Protein AF-A0A8D9DGV1-F1 (afdb_monomer_lite)

InterPro domains:
  IPR002083 MATH/TRAF domain [PF00917] (18-76)
  IPR002083 MATH/TRAF domain [cd00121] (6-71)
  IPR008974 TRAF-like [G3DSA:2.60.210.10] (1-104)
  IPR050804 MATH and coiled-coil domain-containing protein [PTHR46236] (86-193)

Foldseek 3Di:
DADPDDDDDDDDPPPPDDLADFDKGPWDDDLNFIWIWTDRPPDIDIDGPCPPVAPQPAAAWDWDKDFDADPVRHTDDIGPIDIDADDPVNVCVSVVQQCVLQDDPDPVVVVVLSVLVSVLNNLLNYRLVPDDPVNLVVSVVSVVVSVVNPGPCVVSVVSSVVSVVVVVVVPPVCVVVVVVVVVVVVVVVVVVVVVVVVVVVVVVVVVVVVVVVVVVVVVVVVVVVVVVVVVVVVVVVVVPD

Sequence (241 aa):
MWSQNPSFRFEEEFWKKKKADRIFSKIFVAGGCEWKLAHDHLSVYLHATKPKSLRIGWKRNVSFYFTVLNHRKIERCRSESMKFYPSMKKIFAEHPDIALGFKPKNQVVKRAYMNVLLGLINTLNKPSESHSEAELLISHGELSELEEVGFKIDWLKSKLENNFLERKKDDADGSRVQQLEERVKNLEDVSLEKKKADEAYGFRVQQFEESVKKLEMMVSVLKAKLDQEKAKSDSDDFLLL

Radius of gyration: 35.5 Å; chains: 1; bounding box: 77×31×122 Å

Organism: Brassica campestris (NCBI:txid3711)

Structure (mmCIF, N/CA/C/O backbone):
data_AF-A0A8D9DGV1-F1
#
_entry.id   AF-A0A8D9DGV1-F1
#
loop_
_atom_site.group_PDB
_atom_site.id
_atom_site.type_symbol
_atom_site.label_atom_id
_atom_site.label_alt_id
_atom_site.label_comp_id
_atom_site.label_asym_id
_atom_site.label_entity_id
_atom_site.label_seq_id
_atom_site.pdbx_PDB_ins_code
_atom_site.Cartn_x
_atom_site.Cartn_y
_atom_site.Cartn_z
_atom_site.occupancy
_atom_site.B_iso_or_equiv
_atom_site.auth_seq_id
_atom_site.auth_comp_id
_atom_site.auth_asym_id
_atom_site.auth_atom_id
_atom_site.pdbx_PDB_model_num
ATOM 1 N N . MET A 1 1 ? 26.836 -1.686 -1.555 1.00 28.39 1 MET A N 1
ATOM 2 C CA . MET A 1 1 ? 26.539 -0.236 -1.586 1.00 28.39 1 MET A CA 1
ATOM 3 C C . MET A 1 1 ? 25.590 0.037 -2.747 1.00 28.39 1 MET A C 1
ATOM 5 O O . MET A 1 1 ? 26.038 0.121 -3.884 1.00 28.39 1 MET A O 1
ATOM 9 N N . TRP A 1 2 ? 24.281 0.071 -2.497 1.00 35.69 2 TRP A N 1
ATOM 10 C CA . TRP A 1 2 ? 23.280 0.443 -3.503 1.00 35.69 2 TRP A CA 1
ATOM 11 C C . TRP A 1 2 ? 23.065 1.957 -3.439 1.00 35.69 2 TRP A C 1
ATOM 13 O O . TRP A 1 2 ? 22.905 2.512 -2.354 1.00 35.69 2 TRP A O 1
ATOM 23 N N . SER A 1 3 ? 23.151 2.652 -4.575 1.00 38.25 3 SER A N 1
ATOM 24 C CA . SER A 1 3 ? 22.918 4.097 -4.608 1.00 38.25 3 SER A CA 1
ATOM 25 C C . SER A 1 3 ? 21.421 4.382 -4.474 1.00 38.25 3 SER A C 1
ATOM 27 O O . SER A 1 3 ? 20.599 3.737 -5.121 1.00 38.25 3 SER A O 1
ATOM 29 N N . GLN A 1 4 ? 21.061 5.382 -3.664 1.00 44.94 4 GLN A N 1
ATOM 30 C CA . GLN A 1 4 ? 19.664 5.794 -3.454 1.00 44.94 4 GLN A CA 1
ATOM 31 C C . GLN A 1 4 ? 18.987 6.328 -4.734 1.00 44.94 4 GLN A C 1
ATOM 33 O O . GLN A 1 4 ? 17.767 6.417 -4.786 1.00 44.94 4 GLN A O 1
ATOM 38 N N . ASN A 1 5 ? 19.767 6.637 -5.779 1.00 53.81 5 ASN A N 1
ATOM 39 C CA . ASN A 1 5 ? 19.300 7.042 -7.106 1.00 53.81 5 ASN A CA 1
ATOM 40 C C . ASN A 1 5 ? 20.131 6.336 -8.194 1.00 53.81 5 ASN A C 1
ATOM 42 O O . ASN A 1 5 ? 21.125 6.895 -8.674 1.00 53.81 5 ASN A O 1
ATOM 46 N N . PRO A 1 6 ? 19.785 5.098 -8.580 1.00 60.62 6 PRO A N 1
ATOM 47 C CA . PRO A 1 6 ? 20.507 4.394 -9.630 1.00 60.62 6 PRO A CA 1
ATOM 48 C C . PRO A 1 6 ? 20.263 5.086 -10.978 1.00 60.62 6 PRO A C 1
ATOM 50 O O . PRO A 1 6 ? 19.132 5.154 -11.455 1.00 60.62 6 PRO A O 1
ATOM 53 N N . SER A 1 7 ? 21.324 5.604 -11.604 1.00 60.25 7 SER A N 1
ATOM 54 C CA . SER A 1 7 ? 21.272 6.085 -12.986 1.00 60.25 7 SER A CA 1
ATOM 55 C C . SER A 1 7 ? 21.799 4.998 -13.921 1.00 60.25 7 SER A C 1
ATOM 57 O O . SER A 1 7 ? 22.895 4.470 -13.735 1.00 60.25 7 SER A O 1
ATOM 59 N N . PHE A 1 8 ? 20.997 4.632 -14.920 1.00 67.12 8 PHE A N 1
ATOM 60 C CA . PHE A 1 8 ? 21.403 3.706 -15.972 1.00 67.12 8 PHE A CA 1
ATOM 61 C C . PHE A 1 8 ? 21.616 4.476 -17.268 1.00 67.12 8 PHE A C 1
ATOM 63 O O . PHE A 1 8 ? 20.779 5.282 -17.677 1.00 67.12 8 PHE A O 1
ATOM 70 N N . ARG A 1 9 ? 22.747 4.216 -17.918 1.00 65.38 9 ARG A N 1
ATOM 71 C CA . ARG A 1 9 ? 23.120 4.842 -19.180 1.00 65.38 9 ARG A CA 1
ATOM 72 C C . ARG A 1 9 ? 23.158 3.782 -20.266 1.00 65.38 9 ARG A C 1
ATOM 74 O O . ARG A 1 9 ? 23.852 2.777 -20.138 1.00 65.38 9 ARG A O 1
ATOM 81 N N . PHE A 1 10 ? 22.433 4.046 -21.343 1.00 65.38 10 PHE A N 1
ATOM 82 C CA . PHE A 1 10 ? 22.392 3.199 -22.523 1.00 65.38 10 PHE A CA 1
ATOM 83 C C . PHE A 1 10 ? 22.976 3.965 -23.711 1.00 65.38 10 PHE A C 1
ATOM 85 O O . PHE A 1 10 ? 22.413 4.969 -24.139 1.00 65.38 10 PHE A O 1
ATOM 92 N N . GLU A 1 11 ? 24.121 3.503 -24.209 1.00 62.06 11 GLU A N 1
ATOM 93 C CA . GLU A 1 11 ? 24.785 4.035 -25.400 1.00 62.06 11 GLU A CA 1
ATOM 94 C C . GLU A 1 11 ? 24.757 2.930 -26.473 1.00 62.06 11 GLU A C 1
ATOM 96 O O . GLU A 1 11 ? 25.550 1.993 -26.432 1.00 62.06 11 GLU A O 1
ATOM 101 N N . GLU A 1 12 ? 23.800 3.001 -27.404 1.00 64.50 12 GLU A N 1
ATOM 102 C CA . GLU A 1 12 ? 23.797 2.211 -28.644 1.00 64.50 12 GLU A CA 1
ATOM 103 C C . GLU A 1 12 ? 23.804 3.154 -29.852 1.00 64.50 12 GLU A C 1
ATOM 105 O O . GLU A 1 12 ? 23.313 4.282 -29.793 1.00 64.50 12 GLU A O 1
ATOM 110 N N . GLU A 1 13 ? 24.340 2.693 -30.980 1.00 56.97 13 GLU A N 1
ATOM 111 C CA . GLU A 1 13 ? 24.305 3.434 -32.240 1.00 56.97 13 GLU A CA 1
ATOM 112 C C . GLU A 1 13 ? 22.918 3.303 -32.890 1.00 56.97 13 GLU A C 1
ATOM 114 O O . GLU A 1 13 ? 22.716 2.557 -33.849 1.00 56.97 13 GLU A O 1
ATOM 119 N N . PHE A 1 14 ? 21.950 4.046 -32.340 1.00 53.91 14 PHE A N 1
ATOM 120 C CA . PHE A 1 14 ? 20.527 4.046 -32.714 1.00 53.91 14 PHE A CA 1
ATOM 121 C C . PHE A 1 14 ? 20.258 4.180 -34.224 1.00 53.91 14 PHE A C 1
ATOM 123 O O . PHE A 1 14 ? 19.218 3.744 -34.711 1.00 53.91 14 PHE A O 1
ATOM 130 N N . TRP A 1 15 ? 21.202 4.748 -34.974 1.00 54.62 15 TRP A N 1
ATOM 131 C CA . TRP A 1 15 ? 21.090 5.027 -36.405 1.00 54.62 15 TRP A CA 1
ATOM 132 C C . TRP A 1 15 ? 21.396 3.829 -37.316 1.00 54.62 15 TRP A C 1
ATOM 134 O O . TRP A 1 15 ? 21.145 3.911 -38.515 1.00 54.62 15 TRP A O 1
ATOM 144 N N . LYS A 1 16 ? 21.932 2.720 -36.786 1.00 56.25 16 LYS A N 1
ATOM 145 C CA . LYS A 1 16 ? 22.350 1.565 -37.605 1.00 56.25 16 LYS A CA 1
ATOM 146 C C . LYS A 1 16 ? 21.266 0.497 -37.828 1.00 56.25 16 LYS A C 1
ATOM 148 O O . LYS A 1 16 ? 21.497 -0.420 -38.612 1.00 56.25 16 LYS A O 1
ATOM 153 N N . LYS A 1 17 ? 20.100 0.572 -37.169 1.00 59.00 17 LYS A N 1
ATOM 154 C CA . LYS A 1 17 ? 19.044 -0.468 -37.227 1.00 59.00 17 LYS A CA 1
ATOM 155 C C . LYS A 1 17 ? 17.820 -0.025 -38.048 1.00 59.00 17 LYS A C 1
ATOM 157 O O . LYS A 1 17 ? 17.478 1.155 -38.087 1.00 59.00 17 LYS A O 1
ATOM 162 N N . LYS A 1 18 ? 17.183 -0.978 -38.747 1.00 57.22 18 LYS A N 1
ATOM 163 C CA . LYS A 1 18 ? 16.068 -0.736 -39.687 1.00 57.22 18 LYS A CA 1
ATOM 164 C C . LYS A 1 18 ? 14.801 -0.238 -38.978 1.00 57.22 18 LYS A C 1
ATOM 166 O O . LYS A 1 18 ? 14.534 -0.584 -37.836 1.00 57.22 18 LYS A O 1
ATOM 171 N N . LYS A 1 19 ? 13.985 0.511 -39.732 1.00 56.69 19 LYS A N 1
ATOM 172 C CA . LYS A 1 19 ? 12.799 1.277 -39.296 1.00 56.69 19 LYS A CA 1
ATOM 173 C C . LYS A 1 19 ? 11.642 0.484 -38.642 1.00 56.69 19 LYS A C 1
ATOM 175 O O . LYS A 1 19 ? 10.645 1.092 -38.269 1.00 56.69 19 LYS A O 1
ATOM 180 N N . ALA A 1 20 ? 11.725 -0.846 -38.580 1.00 56.69 20 ALA A N 1
ATOM 181 C CA . ALA A 1 20 ? 10.635 -1.729 -38.148 1.00 56.69 20 ALA A CA 1
ATOM 182 C C . ALA A 1 20 ? 10.949 -2.529 -36.870 1.00 56.69 20 ALA A C 1
ATOM 184 O O . ALA A 1 20 ? 10.056 -3.178 -36.328 1.00 56.69 20 ALA A O 1
ATOM 185 N N . ASP A 1 21 ? 12.184 -2.470 -36.363 1.00 66.19 21 ASP A N 1
ATOM 186 C CA . ASP A 1 21 ? 12.596 -3.283 -35.221 1.00 66.19 21 ASP A CA 1
ATOM 187 C C . ASP A 1 21 ? 12.453 -2.490 -33.921 1.00 66.19 21 ASP A C 1
ATOM 189 O O . ASP A 1 21 ? 13.096 -1.457 -33.724 1.00 66.19 21 ASP A O 1
ATOM 193 N N . ARG A 1 22 ? 11.634 -2.989 -32.988 1.00 67.88 22 ARG A N 1
ATOM 194 C CA . ARG A 1 22 ? 11.612 -2.466 -31.617 1.00 67.88 22 ARG A CA 1
ATOM 195 C C . ARG A 1 22 ? 12.946 -2.811 -30.954 1.00 67.88 22 ARG A C 1
ATOM 197 O O . ARG A 1 22 ? 13.249 -3.980 -30.717 1.00 67.88 22 ARG A O 1
ATOM 204 N N . ILE A 1 23 ? 13.750 -1.791 -30.666 1.00 76.62 23 ILE A N 1
ATOM 205 C CA . ILE A 1 23 ? 15.090 -1.963 -30.097 1.00 76.62 23 ILE A CA 1
ATOM 206 C C . ILE A 1 23 ? 14.963 -2.060 -28.582 1.00 76.62 23 ILE A C 1
ATOM 208 O O . ILE A 1 23 ? 14.280 -1.242 -27.965 1.00 76.62 23 ILE A O 1
ATOM 212 N N . PHE A 1 24 ? 15.643 -3.039 -27.988 1.00 80.88 24 PHE A N 1
ATOM 213 C CA . PHE A 1 24 ? 15.720 -3.209 -26.541 1.00 80.88 24 PHE A CA 1
ATOM 214 C C . PHE A 1 24 ? 17.152 -3.015 -26.047 1.00 80.88 24 PHE A C 1
ATOM 216 O O . PHE A 1 24 ? 18.094 -3.481 -26.687 1.00 80.88 24 PHE A O 1
ATOM 223 N N . SER A 1 25 ? 17.314 -2.379 -24.888 1.00 83.25 25 SER A N 1
ATOM 224 C CA . SER A 1 25 ? 18.599 -2.350 -24.190 1.00 83.25 25 SER A CA 1
ATOM 225 C C . SER A 1 25 ? 18.928 -3.698 -23.549 1.00 83.25 25 SER A C 1
ATOM 227 O O . SER A 1 25 ? 18.061 -4.561 -23.373 1.00 83.25 25 SER A O 1
ATOM 229 N N . LYS A 1 26 ? 20.174 -3.833 -23.078 1.00 82.69 26 LYS A N 1
ATOM 230 C CA . LYS A 1 26 ? 20.514 -4.836 -22.061 1.00 82.69 26 LYS A CA 1
ATOM 231 C C . LYS A 1 26 ? 19.626 -4.651 -20.825 1.00 82.69 26 LYS A C 1
ATOM 233 O O . LYS A 1 26 ? 19.220 -3.528 -20.510 1.00 82.69 26 LYS A O 1
ATOM 238 N N . ILE A 1 27 ? 19.339 -5.761 -20.150 1.00 84.50 27 ILE A N 1
ATOM 239 C CA . ILE A 1 27 ? 18.621 -5.763 -18.875 1.00 84.50 27 ILE A CA 1
ATOM 240 C C . ILE A 1 27 ? 19.537 -5.164 -17.806 1.00 84.50 27 ILE A C 1
ATOM 242 O O . ILE A 1 27 ? 20.724 -5.486 -17.762 1.00 84.50 27 ILE A O 1
ATOM 246 N N . PHE A 1 28 ? 18.990 -4.311 -16.949 1.00 80.94 28 PHE A N 1
ATOM 247 C CA . PHE A 1 28 ? 19.686 -3.756 -15.794 1.00 80.94 28 PHE A CA 1
ATOM 248 C C . PHE A 1 28 ? 18.829 -3.885 -14.538 1.00 80.94 28 PHE A C 1
ATOM 250 O O . PHE A 1 28 ? 17.602 -3.923 -14.615 1.00 80.94 28 PHE A O 1
ATOM 257 N N . VAL A 1 29 ? 19.476 -3.959 -13.376 1.00 76.19 29 VAL A N 1
ATOM 258 C CA . VAL A 1 29 ? 18.793 -4.076 -12.084 1.00 76.19 29 VAL A CA 1
ATOM 259 C C . VAL A 1 29 ? 18.804 -2.725 -11.383 1.00 76.19 29 VAL A C 1
ATOM 261 O O . VAL A 1 29 ? 19.860 -2.119 -11.217 1.00 76.19 29 VAL A O 1
ATOM 264 N N . ALA A 1 30 ? 17.632 -2.253 -10.970 1.00 74.06 30 ALA A N 1
ATOM 265 C CA . ALA A 1 30 ? 17.473 -1.036 -10.180 1.00 74.06 30 ALA A CA 1
ATOM 266 C C . ALA A 1 30 ? 16.284 -1.191 -9.223 1.00 74.06 30 ALA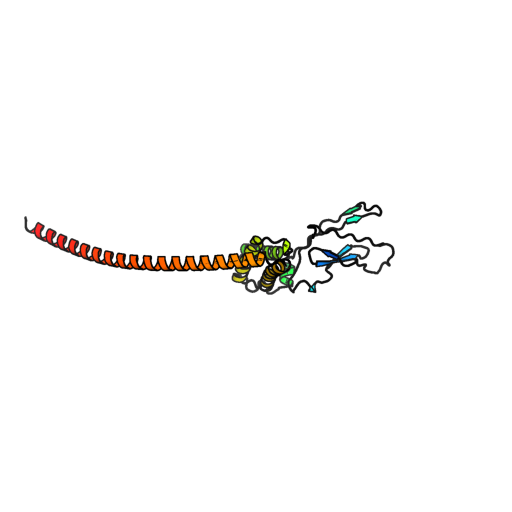 A C 1
ATOM 268 O O . ALA A 1 30 ? 15.225 -1.684 -9.621 1.00 74.06 30 ALA A O 1
ATOM 269 N N . GLY A 1 31 ? 16.460 -0.793 -7.958 1.00 67.56 31 GLY A N 1
ATOM 270 C CA . GLY A 1 31 ? 15.420 -0.925 -6.926 1.00 67.56 31 GLY A CA 1
ATOM 271 C C . GLY A 1 31 ? 14.932 -2.367 -6.731 1.00 67.56 31 GLY A C 1
ATOM 272 O O . GLY A 1 31 ? 13.731 -2.595 -6.587 1.00 67.56 31 GLY A O 1
ATOM 273 N N . GLY A 1 32 ? 15.841 -3.345 -6.831 1.00 68.12 32 GLY A N 1
ATOM 274 C CA . GLY A 1 32 ? 15.527 -4.775 -6.712 1.00 68.12 32 GLY A CA 1
ATOM 275 C C . GLY A 1 32 ? 14.714 -5.366 -7.873 1.00 68.12 32 GLY A C 1
ATOM 276 O O . GLY A 1 32 ? 14.229 -6.487 -7.768 1.00 68.12 32 GLY A O 1
ATOM 277 N N . CYS A 1 33 ? 14.534 -4.632 -8.976 1.00 70.88 33 CYS A N 1
ATOM 278 C CA . CYS A 1 33 ? 13.782 -5.085 -10.148 1.00 70.88 33 CYS A CA 1
ATOM 279 C C . CYS A 1 33 ? 14.650 -5.067 -11.409 1.00 70.88 33 CYS A C 1
ATOM 281 O O . CYS A 1 33 ? 15.543 -4.232 -11.547 1.00 70.88 33 CYS A O 1
ATOM 283 N N . GLU A 1 34 ? 14.361 -5.975 -12.341 1.00 80.50 34 GLU A N 1
ATOM 284 C CA . GLU A 1 34 ? 14.996 -6.018 -13.657 1.00 80.50 34 GLU A CA 1
ATOM 285 C C . GLU A 1 34 ? 14.213 -5.193 -14.683 1.00 80.50 34 GLU A C 1
ATOM 287 O O . GLU A 1 34 ? 13.012 -5.395 -14.906 1.00 80.50 34 GLU A O 1
ATOM 292 N N . TRP A 1 35 ? 14.926 -4.289 -15.344 1.00 83.88 35 TRP A N 1
ATOM 293 C CA . TRP A 1 35 ? 14.396 -3.314 -16.282 1.00 83.88 35 TRP A CA 1
ATOM 294 C C . TRP A 1 35 ? 15.104 -3.405 -17.630 1.00 83.88 35 TRP A C 1
ATOM 296 O O . TRP A 1 35 ? 16.269 -3.789 -17.718 1.00 83.88 35 TRP A O 1
ATOM 306 N N . LYS A 1 36 ? 14.412 -3.004 -18.695 1.00 86.50 36 LYS A N 1
ATOM 307 C CA . LYS A 1 36 ? 14.986 -2.765 -20.022 1.00 86.50 36 LYS A CA 1
ATOM 308 C C . LYS A 1 36 ? 14.376 -1.513 -20.637 1.00 86.50 36 LYS A C 1
ATOM 310 O O . LYS A 1 36 ? 13.195 -1.235 -20.436 1.00 86.50 36 LYS A O 1
ATOM 315 N N . LEU A 1 37 ? 15.160 -0.785 -21.418 1.00 86.38 37 LEU A N 1
ATOM 316 C CA . LEU A 1 37 ? 14.651 0.280 -22.272 1.00 86.38 37 LEU A CA 1
ATOM 317 C C . LEU A 1 37 ? 14.159 -0.321 -23.583 1.00 86.38 37 LEU A C 1
ATOM 319 O O . LEU A 1 37 ? 14.777 -1.244 -24.110 1.00 86.38 37 LEU A O 1
ATOM 323 N N . ALA A 1 38 ? 13.049 0.193 -24.094 1.00 84.12 38 ALA A N 1
ATOM 324 C CA . ALA A 1 38 ? 12.538 -0.114 -25.420 1.00 84.12 38 ALA A CA 1
ATOM 325 C C . ALA A 1 38 ? 12.349 1.184 -26.202 1.00 84.12 38 ALA A C 1
ATOM 327 O O . ALA A 1 38 ? 11.957 2.191 -25.622 1.00 84.12 38 ALA A O 1
ATOM 328 N N . HIS A 1 39 ? 12.601 1.170 -27.504 1.00 77.00 39 HIS A N 1
ATOM 329 C CA . HIS A 1 39 ? 12.366 2.328 -28.361 1.00 77.00 39 HIS A CA 1
ATOM 330 C C . HIS A 1 39 ? 11.775 1.909 -29.707 1.00 77.00 39 HIS A C 1
ATOM 332 O O . HIS A 1 39 ? 12.174 0.884 -30.267 1.00 77.00 39 HIS A O 1
ATOM 338 N N . ASP A 1 40 ? 10.854 2.719 -30.229 1.00 72.75 40 ASP A N 1
ATOM 339 C CA . ASP A 1 40 ? 10.180 2.521 -31.517 1.00 72.75 40 ASP A CA 1
ATOM 340 C C . ASP A 1 40 ? 10.130 3.801 -32.373 1.00 72.75 40 ASP A C 1
ATOM 342 O O . ASP A 1 40 ? 9.073 4.279 -32.756 1.00 72.75 40 ASP A O 1
ATOM 346 N N . HIS A 1 41 ? 11.294 4.362 -32.706 1.00 67.50 41 HIS A N 1
ATOM 347 C CA . HIS A 1 41 ? 11.512 5.546 -33.571 1.00 67.50 41 HIS A CA 1
ATOM 348 C C . HIS A 1 41 ? 10.877 6.871 -33.119 1.00 67.50 41 HIS A C 1
ATOM 350 O O . HIS A 1 41 ? 11.369 7.929 -33.504 1.00 67.50 41 HIS A O 1
ATOM 356 N N . LEU A 1 42 ? 9.819 6.830 -32.315 1.00 70.50 42 LEU A N 1
ATOM 357 C CA . LEU A 1 42 ? 9.027 7.968 -31.866 1.00 70.50 42 LEU A CA 1
ATOM 358 C C . LEU A 1 42 ? 9.047 8.109 -30.346 1.00 70.50 42 LEU A C 1
ATOM 360 O O . LEU A 1 42 ? 8.716 9.170 -29.822 1.00 70.50 42 LEU A O 1
ATOM 364 N N . SER A 1 43 ? 9.382 7.048 -29.612 1.00 77.75 43 SER A N 1
ATOM 365 C CA . SER A 1 43 ? 9.284 7.032 -28.156 1.00 77.75 43 SER A CA 1
ATOM 366 C C . SER A 1 43 ? 10.300 6.096 -27.517 1.00 77.75 43 SER A C 1
ATOM 368 O O . SER A 1 43 ? 10.760 5.127 -28.120 1.00 77.75 43 SER A O 1
ATOM 370 N N . VAL A 1 44 ? 10.654 6.411 -26.271 1.00 82.00 44 VAL A N 1
ATOM 371 C CA . VAL A 1 44 ? 11.479 5.575 -25.394 1.00 82.00 44 VAL A CA 1
ATOM 372 C C . VAL A 1 44 ? 10.622 5.156 -24.204 1.00 82.00 44 VAL A C 1
ATOM 374 O O . VAL A 1 44 ? 9.969 5.983 -23.572 1.00 82.00 44 VAL A O 1
ATOM 377 N N . TYR A 1 45 ? 10.644 3.868 -23.889 1.00 83.00 45 TYR A N 1
ATOM 378 C CA . TYR A 1 45 ? 9.866 3.238 -22.833 1.00 83.00 45 TYR A CA 1
ATOM 379 C C . TYR A 1 45 ? 10.781 2.511 -21.857 1.00 83.00 45 TYR A C 1
ATOM 381 O O . TYR A 1 45 ? 11.787 1.921 -22.249 1.00 83.00 45 TYR A O 1
ATOM 389 N N . LEU A 1 46 ? 10.380 2.482 -20.590 1.00 85.94 46 LEU A N 1
ATOM 390 C CA . LEU A 1 46 ? 10.973 1.628 -19.569 1.00 85.94 46 LEU A CA 1
ATOM 391 C C . LEU A 1 46 ? 10.061 0.414 -19.347 1.00 85.94 46 LEU A C 1
ATOM 393 O O . LEU A 1 46 ? 8.885 0.564 -19.024 1.00 85.94 46 LEU A O 1
ATOM 397 N N . HIS A 1 47 ? 10.596 -0.790 -19.522 1.00 82.62 47 HIS A N 1
ATOM 398 C CA . HIS A 1 47 ? 9.882 -2.056 -19.363 1.00 82.62 47 HIS A CA 1
ATOM 399 C C . HIS A 1 47 ? 10.463 -2.872 -18.207 1.00 82.62 47 HIS A C 1
ATOM 401 O O . HIS A 1 47 ? 11.668 -3.096 -18.157 1.00 82.62 47 HIS A O 1
ATOM 407 N N . ALA A 1 48 ? 9.604 -3.407 -1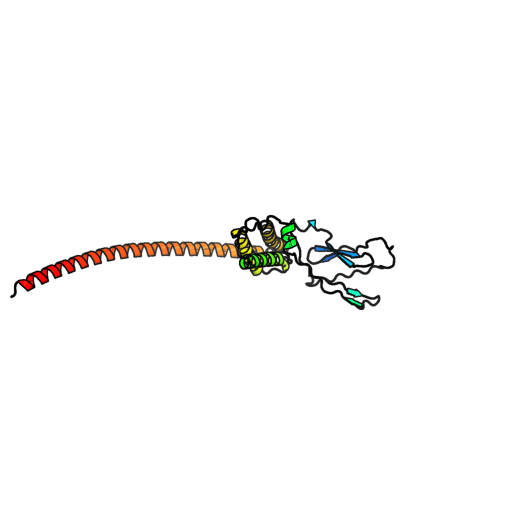7.338 1.00 80.19 48 ALA A N 1
ATOM 408 C CA . ALA A 1 48 ? 9.987 -4.460 -16.396 1.00 80.19 48 ALA A CA 1
ATOM 409 C C . ALA A 1 48 ? 10.069 -5.811 -17.132 1.00 80.19 48 ALA A C 1
ATOM 411 O O . ALA A 1 48 ? 9.133 -6.186 -17.842 1.00 80.19 48 ALA A O 1
ATOM 412 N N . THR A 1 49 ? 11.179 -6.543 -16.998 1.00 72.06 49 THR A N 1
ATOM 413 C CA . THR A 1 49 ? 11.421 -7.793 -17.755 1.00 72.06 49 THR A CA 1
ATOM 414 C C . THR A 1 49 ? 10.860 -9.038 -17.081 1.00 72.06 49 THR A C 1
ATOM 416 O O . THR A 1 49 ? 10.528 -10.005 -17.766 1.00 72.06 49 THR A O 1
ATOM 419 N N . LYS A 1 50 ? 10.710 -9.011 -15.754 1.00 65.94 50 LYS A N 1
ATOM 420 C CA . LYS A 1 50 ? 10.185 -10.119 -14.948 1.00 65.94 50 LYS A CA 1
ATOM 421 C C . LYS A 1 50 ? 9.013 -9.657 -14.079 1.00 65.94 50 LYS A C 1
ATOM 423 O O . LYS A 1 50 ? 9.179 -9.477 -12.880 1.00 65.94 50 LYS A O 1
ATOM 428 N N . PRO A 1 51 ? 7.792 -9.524 -14.621 1.00 53.25 51 PRO A N 1
ATOM 429 C CA . PRO A 1 51 ? 6.623 -9.280 -13.776 1.00 53.25 51 PRO A CA 1
ATOM 430 C C . PRO A 1 51 ? 6.346 -10.443 -12.804 1.00 53.25 51 PRO A C 1
ATOM 432 O O . PRO A 1 51 ? 5.716 -10.227 -11.781 1.00 53.25 51 PRO A O 1
ATOM 435 N N . LYS A 1 52 ? 6.846 -11.659 -13.087 1.00 43.91 52 LYS A N 1
ATOM 436 C CA . LYS A 1 52 ? 6.649 -12.864 -12.257 1.00 43.91 52 LYS A CA 1
ATOM 437 C C . LYS A 1 52 ? 7.509 -12.933 -10.986 1.00 43.91 52 LYS A C 1
ATOM 439 O O . LYS A 1 52 ? 7.234 -13.783 -10.148 1.00 43.91 52 LYS A O 1
ATOM 444 N N . SER A 1 53 ? 8.555 -12.109 -10.838 1.00 48.31 53 SER A N 1
ATOM 445 C CA . SER A 1 53 ? 9.299 -12.039 -9.564 1.00 48.31 53 SER A CA 1
ATOM 446 C C . SER A 1 53 ? 8.519 -11.277 -8.492 1.00 48.31 53 SER A C 1
ATOM 448 O O . SER A 1 53 ? 8.737 -11.476 -7.301 1.00 48.31 53 SER A O 1
ATOM 450 N N . LEU A 1 54 ? 7.573 -10.439 -8.912 1.00 54.31 54 LEU A N 1
ATOM 451 C CA . LEU A 1 54 ? 6.569 -9.849 -8.048 1.00 54.31 54 LEU A CA 1
ATOM 452 C C . LEU A 1 54 ? 5.451 -10.888 -7.889 1.00 54.31 54 LEU A C 1
ATOM 454 O O . LEU A 1 54 ? 4.853 -11.317 -8.876 1.00 54.31 54 LEU A O 1
ATOM 458 N N . ARG A 1 55 ? 5.187 -11.340 -6.655 1.00 54.16 55 ARG A N 1
ATOM 459 C CA . ARG A 1 55 ? 4.058 -12.248 -6.393 1.00 54.16 55 ARG A CA 1
ATOM 460 C C . ARG A 1 55 ? 2.753 -11.605 -6.894 1.00 54.16 55 ARG A C 1
ATOM 462 O O . ARG A 1 55 ? 2.661 -10.388 -7.051 1.00 54.16 55 ARG A O 1
ATOM 469 N N . ILE A 1 56 ? 1.728 -12.415 -7.142 1.00 52.81 56 ILE A N 1
ATOM 470 C CA . ILE A 1 56 ? 0.400 -11.924 -7.544 1.00 52.81 56 ILE A CA 1
ATOM 471 C C . ILE A 1 56 ? -0.061 -10.818 -6.571 1.00 52.81 56 ILE A C 1
ATOM 473 O O . ILE A 1 56 ? 0.072 -10.966 -5.358 1.00 52.81 56 ILE A O 1
ATOM 477 N N . GLY A 1 57 ? -0.520 -9.682 -7.110 1.00 57.06 57 GLY A N 1
ATOM 478 C CA . GLY A 1 57 ? -0.903 -8.485 -6.341 1.00 57.06 57 GLY A CA 1
ATOM 479 C C . GLY A 1 57 ? 0.228 -7.474 -6.083 1.00 57.06 57 GLY A C 1
ATOM 480 O O . GLY A 1 57 ? -0.005 -6.396 -5.538 1.00 57.06 57 GLY A O 1
ATOM 481 N N . TRP A 1 58 ? 1.473 -7.748 -6.482 1.00 62.56 58 TRP A N 1
ATOM 482 C CA . TRP A 1 58 ? 2.586 -6.836 -6.210 1.00 62.56 58 TRP A CA 1
ATOM 483 C C . TRP A 1 58 ? 2.825 -5.822 -7.328 1.00 62.56 58 TRP A C 1
ATOM 485 O O . TRP A 1 58 ? 3.092 -6.165 -8.476 1.00 62.56 58 TRP A O 1
ATOM 495 N N . LYS A 1 59 ? 2.813 -4.540 -6.953 1.00 68.69 59 LYS A N 1
ATOM 496 C CA . LYS A 1 59 ? 3.294 -3.413 -7.757 1.00 68.69 59 LYS A CA 1
ATOM 497 C C . LYS A 1 59 ? 4.431 -2.709 -7.025 1.00 68.69 59 LYS A C 1
ATOM 499 O O . LYS A 1 59 ? 4.505 -2.765 -5.796 1.00 68.69 59 LYS A O 1
ATOM 504 N N . ARG A 1 60 ? 5.312 -2.062 -7.788 1.00 70.19 60 ARG A N 1
ATOM 505 C CA . ARG A 1 60 ? 6.370 -1.188 -7.274 1.00 70.19 60 ARG A CA 1
ATOM 506 C C . ARG A 1 60 ? 6.145 0.208 -7.835 1.00 70.19 60 ARG A C 1
ATOM 508 O O . ARG A 1 60 ? 5.916 0.356 -9.036 1.00 70.19 60 ARG A O 1
ATOM 515 N N . ASN A 1 61 ? 6.185 1.207 -6.961 1.00 73.25 61 ASN A N 1
ATOM 516 C CA . ASN A 1 61 ? 6.131 2.598 -7.390 1.00 73.25 61 ASN A CA 1
ATOM 517 C C . ASN A 1 61 ? 7.502 2.975 -7.948 1.00 73.25 61 ASN A C 1
ATOM 519 O O . ASN A 1 61 ? 8.515 2.800 -7.274 1.00 73.25 61 ASN A O 1
ATOM 523 N N . VAL A 1 62 ? 7.529 3.479 -9.180 1.00 74.44 62 VAL A N 1
ATOM 524 C CA . VAL A 1 62 ? 8.771 3.888 -9.844 1.00 74.44 62 VAL A CA 1
ATOM 525 C C . VAL A 1 62 ? 8.653 5.340 -10.261 1.00 74.44 62 VAL A C 1
ATOM 527 O O . VAL A 1 62 ? 7.641 5.755 -10.831 1.00 74.44 62 VAL A O 1
ATOM 530 N N . SER A 1 63 ? 9.707 6.091 -9.955 1.00 79.56 63 SER A N 1
ATOM 531 C CA . SER A 1 63 ? 9.920 7.452 -10.420 1.00 79.56 63 SER A CA 1
ATOM 532 C C . SER A 1 63 ? 11.157 7.455 -11.306 1.00 79.56 63 SER A C 1
ATOM 534 O O . SER A 1 63 ? 12.230 7.069 -10.849 1.00 79.56 63 SER A O 1
ATOM 536 N N . PHE A 1 64 ? 11.021 7.856 -12.565 1.00 82.06 64 PHE A N 1
ATOM 537 C CA . PHE A 1 64 ? 12.144 7.912 -13.502 1.00 82.06 64 PHE A CA 1
ATOM 538 C C . PHE A 1 64 ? 12.011 9.100 -14.453 1.00 82.06 64 PHE A C 1
ATOM 540 O O . PHE A 1 64 ? 10.948 9.703 -14.573 1.00 82.06 64 PHE A O 1
ATOM 547 N N . TYR A 1 65 ? 13.108 9.449 -15.113 1.00 86.12 65 TYR A N 1
ATOM 548 C CA . TYR A 1 65 ? 13.145 10.405 -16.213 1.00 86.12 65 TYR A CA 1
ATOM 549 C C . TYR A 1 65 ? 14.181 9.932 -17.231 1.00 86.12 65 TYR A C 1
ATOM 551 O O . TYR A 1 65 ? 15.077 9.148 -16.907 1.00 86.12 65 TYR A O 1
ATOM 559 N N . PHE A 1 66 ? 14.056 10.405 -18.461 1.00 85.94 66 PHE A N 1
ATOM 560 C CA . PHE A 1 66 ? 15.016 10.151 -19.520 1.00 85.94 66 PHE A CA 1
ATOM 561 C C . PHE A 1 66 ? 15.859 11.386 -19.770 1.00 85.94 66 PHE A C 1
ATOM 563 O O . PHE A 1 66 ? 15.343 12.501 -19.810 1.00 85.94 66 PHE A O 1
ATOM 570 N N . THR A 1 67 ? 17.147 11.167 -20.010 1.00 85.00 67 THR A N 1
ATOM 571 C CA . THR A 1 67 ? 18.062 12.217 -20.442 1.00 85.00 67 THR A CA 1
ATOM 572 C C . THR A 1 67 ? 18.704 11.810 -21.756 1.00 85.00 67 THR A C 1
ATOM 574 O O . THR A 1 67 ? 19.282 10.729 -21.864 1.00 85.00 67 THR A O 1
ATOM 577 N N . VAL A 1 68 ? 18.627 12.691 -22.751 1.00 84.06 68 VAL A N 1
ATOM 578 C CA . VAL A 1 68 ? 19.305 12.528 -24.037 1.00 84.06 68 VAL A CA 1
ATOM 579 C C . VAL A 1 68 ? 20.617 13.294 -23.996 1.00 84.06 68 VAL A C 1
ATOM 581 O O . VAL A 1 68 ? 20.652 14.493 -23.705 1.00 84.06 68 VAL A O 1
ATOM 584 N N . LEU A 1 69 ? 21.703 12.594 -24.306 1.00 83.81 69 LEU A N 1
ATOM 585 C CA . LEU A 1 69 ? 23.056 13.134 -24.316 1.00 83.81 69 LEU A CA 1
ATOM 586 C C . LEU A 1 69 ? 23.588 13.169 -25.748 1.00 83.81 69 LEU A C 1
ATOM 588 O O . LEU A 1 69 ? 23.264 12.304 -26.559 1.00 83.81 69 LEU A O 1
ATOM 592 N N . ASN A 1 70 ? 24.427 14.152 -26.064 1.00 81.94 70 ASN A N 1
ATOM 593 C CA . ASN A 1 70 ? 25.142 14.174 -27.341 1.00 81.94 70 ASN A CA 1
ATOM 594 C C . ASN A 1 70 ? 26.445 13.346 -27.296 1.00 81.94 70 ASN A C 1
ATOM 596 O O . ASN A 1 70 ? 26.825 12.810 -26.256 1.00 81.94 70 ASN A O 1
ATOM 600 N N . HIS A 1 71 ? 27.185 13.316 -28.413 1.00 81.25 71 HIS A N 1
ATOM 601 C CA . HIS A 1 71 ? 28.468 12.601 -28.533 1.00 81.25 71 HIS A CA 1
ATOM 602 C C . HIS A 1 71 ? 29.552 13.064 -27.540 1.00 81.25 71 HIS A C 1
ATOM 604 O O . HIS A 1 71 ? 30.500 12.332 -27.283 1.00 81.25 71 HIS A O 1
ATOM 610 N N . ARG A 1 72 ? 29.419 14.266 -26.961 1.00 86.88 72 ARG A N 1
ATOM 611 C CA . ARG A 1 72 ? 30.322 14.795 -25.923 1.00 86.88 72 ARG A CA 1
ATOM 612 C C . ARG A 1 72 ? 29.824 14.504 -24.503 1.00 86.88 72 ARG A C 1
ATOM 614 O O . ARG A 1 72 ? 30.343 15.081 -23.557 1.00 86.88 72 ARG A O 1
ATOM 621 N N . LYS A 1 73 ? 28.800 13.653 -24.350 1.00 81.69 73 LYS A N 1
ATOM 622 C CA . LYS A 1 73 ? 28.105 13.346 -23.085 1.00 81.69 73 LYS A CA 1
ATOM 623 C C . LYS A 1 73 ? 27.465 14.567 -22.414 1.00 81.69 73 LYS A C 1
ATOM 625 O O . LYS A 1 73 ? 27.177 14.528 -21.222 1.00 81.69 73 LYS A O 1
ATOM 630 N N . ILE A 1 74 ? 27.197 15.616 -23.189 1.00 86.56 74 ILE A N 1
ATOM 631 C CA . ILE A 1 74 ? 26.493 16.811 -22.728 1.00 86.56 74 ILE A CA 1
ATOM 632 C C . ILE A 1 74 ? 24.997 16.557 -22.859 1.00 86.56 74 ILE A C 1
ATOM 634 O O . ILE A 1 74 ? 24.521 16.138 -23.919 1.00 86.56 74 ILE A O 1
ATOM 638 N N . GLU A 1 75 ? 24.267 16.831 -21.785 1.00 88.62 75 GLU A N 1
ATOM 639 C CA . GLU A 1 75 ? 22.813 16.774 -21.759 1.00 88.62 75 GLU A CA 1
ATOM 640 C C . GLU A 1 75 ? 22.196 17.774 -22.731 1.00 88.62 75 GLU A C 1
ATOM 642 O O . GLU A 1 75 ? 22.512 18.961 -22.723 1.00 88.62 75 GLU A O 1
ATOM 647 N N . ARG A 1 76 ? 21.332 17.263 -23.609 1.00 88.06 76 ARG A N 1
ATOM 648 C CA . ARG A 1 76 ? 20.584 18.064 -24.579 1.00 88.06 76 ARG A CA 1
ATOM 649 C C . ARG A 1 76 ? 19.129 18.206 -24.188 1.00 88.06 76 ARG A C 1
ATOM 651 O O . ARG A 1 76 ? 18.569 19.282 -24.359 1.00 88.06 76 ARG A O 1
ATOM 658 N N . CYS A 1 77 ? 18.531 17.136 -23.676 1.00 84.94 77 CYS A N 1
ATOM 659 C CA . CYS A 1 77 ? 17.129 17.126 -23.286 1.00 84.94 77 CYS A CA 1
ATOM 660 C C . CYS A 1 77 ? 16.925 16.233 -22.065 1.00 84.94 77 CYS A C 1
ATOM 662 O O . CYS A 1 77 ? 17.578 15.193 -21.943 1.00 84.94 77 CYS A O 1
ATOM 664 N N . ARG A 1 78 ? 15.957 16.605 -21.228 1.00 88.81 78 ARG A N 1
ATOM 665 C CA . ARG A 1 78 ? 15.467 15.810 -20.104 1.00 88.81 78 ARG A CA 1
ATOM 666 C C . ARG A 1 78 ? 13.954 15.729 -20.174 1.00 88.81 78 ARG A C 1
ATOM 668 O O . ARG A 1 78 ? 13.305 16.740 -20.427 1.00 88.81 78 ARG A O 1
ATOM 675 N N . SER A 1 79 ? 13.402 14.543 -19.964 1.00 86.69 79 SER A N 1
ATOM 676 C CA . SER A 1 79 ? 11.961 14.390 -19.799 1.00 86.69 79 SER A CA 1
ATOM 677 C C . SER A 1 79 ? 11.522 14.886 -18.423 1.00 86.69 79 SER A C 1
ATOM 679 O O . SER A 1 79 ? 12.308 14.936 -17.475 1.00 86.69 79 SER A O 1
ATOM 681 N N . GLU A 1 80 ? 10.232 15.165 -18.280 1.00 86.75 80 GLU A N 1
ATOM 682 C CA . GLU A 1 80 ? 9.632 15.280 -16.955 1.00 86.75 80 GLU A CA 1
ATOM 683 C C . GLU A 1 80 ? 9.783 13.966 -16.177 1.00 86.75 80 GLU A C 1
ATOM 685 O O . GLU A 1 80 ? 9.936 12.882 -16.756 1.00 86.75 80 GLU A O 1
ATOM 690 N N . SER A 1 81 ? 9.757 14.068 -14.848 1.00 82.69 81 SER A N 1
ATOM 691 C CA . SER A 1 81 ? 9.779 12.890 -13.992 1.00 82.69 81 SER A CA 1
ATOM 692 C C . SER A 1 81 ? 8.434 12.175 -14.075 1.00 82.69 81 SER A C 1
ATOM 694 O O . SER A 1 81 ? 7.411 12.683 -13.618 1.00 82.69 81 SER A O 1
ATOM 696 N N . MET A 1 82 ? 8.446 10.965 -14.622 1.00 79.31 82 MET A N 1
ATOM 697 C CA . MET A 1 82 ? 7.291 10.084 -14.627 1.00 79.31 82 MET A CA 1
ATOM 698 C C . MET A 1 82 ? 7.204 9.343 -13.299 1.00 79.31 82 MET A C 1
ATOM 700 O O . MET A 1 82 ? 8.143 8.647 -12.911 1.00 79.31 82 MET A O 1
ATOM 704 N N . LYS A 1 83 ? 6.054 9.456 -12.629 1.00 74.31 83 LYS A N 1
ATOM 705 C CA . LYS A 1 83 ? 5.720 8.699 -11.419 1.00 74.31 83 LYS A CA 1
ATOM 706 C C . LYS A 1 83 ? 4.567 7.757 -11.714 1.00 74.31 83 LYS A C 1
ATOM 708 O O . LYS A 1 83 ? 3.502 8.197 -12.144 1.00 74.31 83 LYS A O 1
ATOM 713 N N . PHE A 1 84 ? 4.760 6.468 -11.464 1.00 70.19 84 PHE A N 1
ATOM 714 C CA . PHE A 1 84 ? 3.692 5.488 -11.620 1.00 70.19 84 PHE A CA 1
ATOM 715 C C . PHE A 1 84 ? 3.083 5.140 -10.260 1.00 70.19 84 PHE A C 1
ATOM 717 O O . PHE A 1 84 ? 3.700 4.425 -9.472 1.00 70.19 84 PHE A O 1
ATOM 724 N N . TYR A 1 85 ? 1.870 5.641 -10.011 1.00 66.75 85 TYR A N 1
ATOM 725 C CA . TYR A 1 85 ? 1.049 5.275 -8.856 1.00 66.75 85 TYR A CA 1
ATOM 726 C C . TYR A 1 85 ? -0.128 4.390 -9.302 1.00 66.75 85 TYR A C 1
ATOM 728 O O . TYR A 1 85 ? -0.732 4.646 -10.350 1.00 66.75 85 TYR A O 1
ATOM 736 N N . PRO A 1 86 ? -0.498 3.355 -8.532 1.00 69.56 86 PRO A N 1
ATOM 737 C CA . PRO A 1 86 ? -1.745 2.635 -8.741 1.00 69.56 86 PRO A CA 1
ATOM 738 C C . PRO A 1 86 ? -2.940 3.586 -8.616 1.00 69.56 86 PRO A C 1
ATOM 740 O O . PRO A 1 86 ? -3.014 4.384 -7.687 1.00 69.56 86 PRO A O 1
ATOM 743 N N . SER A 1 87 ? -3.900 3.483 -9.535 1.00 77.44 87 SER A N 1
ATOM 744 C CA . SER A 1 87 ? -5.173 4.203 -9.441 1.00 77.44 87 SER A CA 1
ATOM 745 C C . SER A 1 87 ? -6.263 3.310 -8.852 1.00 77.44 87 SER A C 1
ATOM 747 O O . SER A 1 87 ? -6.270 2.101 -9.092 1.00 77.44 87 SER A O 1
ATOM 749 N N . MET A 1 88 ? -7.236 3.906 -8.151 1.00 80.62 88 MET A N 1
ATOM 750 C CA . MET A 1 88 ? -8.377 3.166 -7.588 1.00 80.62 88 MET A CA 1
ATOM 751 C C . MET A 1 88 ? -9.127 2.364 -8.653 1.00 80.62 88 MET A C 1
ATOM 753 O O . MET A 1 88 ? -9.401 1.188 -8.453 1.00 80.62 88 MET A O 1
ATOM 757 N N . LYS A 1 89 ? -9.378 2.955 -9.831 1.00 83.00 89 LYS A N 1
ATOM 758 C CA . LYS A 1 89 ? -10.020 2.256 -10.959 1.00 83.00 89 LYS A CA 1
ATOM 759 C C . LYS A 1 89 ? -9.280 0.972 -11.341 1.00 83.00 89 LYS A C 1
ATOM 761 O O . LYS A 1 89 ? -9.910 -0.046 -11.595 1.00 83.00 89 LYS A O 1
ATOM 766 N N . LYS A 1 90 ? -7.945 1.017 -11.366 1.00 81.06 90 LYS A N 1
ATOM 767 C CA . LYS A 1 90 ? -7.116 -0.142 -11.700 1.00 81.06 90 LYS A CA 1
ATOM 768 C C . LYS A 1 90 ? -7.115 -1.185 -10.581 1.00 81.06 90 LYS A C 1
ATOM 770 O O . LYS A 1 90 ? -7.133 -2.371 -10.877 1.00 81.06 90 LYS A O 1
ATOM 775 N N . ILE A 1 91 ? -7.122 -0.751 -9.320 1.00 83.81 91 ILE A N 1
ATOM 776 C CA . ILE A 1 91 ? -7.202 -1.647 -8.156 1.00 83.81 91 ILE A CA 1
ATOM 777 C C . ILE A 1 91 ? -8.511 -2.444 -8.187 1.00 83.81 91 ILE A C 1
ATOM 779 O O . ILE A 1 91 ? -8.465 -3.662 -8.100 1.00 83.81 91 ILE A O 1
ATOM 783 N N . PHE A 1 92 ? -9.653 -1.786 -8.407 1.00 84.81 92 PHE A N 1
ATOM 784 C CA . PHE A 1 92 ? -10.947 -2.471 -8.520 1.00 84.81 92 PHE A CA 1
ATOM 785 C C . PHE A 1 92 ? -11.060 -3.373 -9.752 1.00 84.81 92 PHE A C 1
ATOM 787 O O . PHE A 1 92 ? -11.778 -4.362 -9.712 1.00 84.81 92 PHE A O 1
ATOM 794 N N . ALA A 1 93 ? -10.366 -3.057 -10.847 1.00 84.06 93 ALA A N 1
ATOM 795 C CA . ALA A 1 93 ? -10.346 -3.932 -12.017 1.00 84.06 93 ALA A CA 1
ATOM 796 C C . ALA A 1 93 ? -9.556 -5.230 -11.763 1.00 84.06 93 ALA A C 1
ATOM 798 O O . ALA A 1 93 ? -9.923 -6.281 -12.276 1.00 84.06 93 ALA A O 1
ATOM 799 N N . GLU A 1 94 ? -8.475 -5.157 -10.983 1.00 82.06 94 GLU A N 1
ATOM 800 C CA . GLU A 1 94 ? -7.636 -6.315 -10.641 1.00 82.06 94 GLU A CA 1
ATOM 801 C C . GLU A 1 94 ? -8.186 -7.115 -9.451 1.00 82.06 94 GLU A C 1
ATOM 803 O O . GLU A 1 94 ? -8.015 -8.330 -9.397 1.00 82.06 94 GLU A O 1
ATOM 808 N N . HIS A 1 95 ? -8.862 -6.435 -8.525 1.00 85.25 95 HIS A N 1
ATOM 809 C CA . HIS A 1 95 ? -9.463 -6.998 -7.318 1.00 85.25 95 HIS A CA 1
ATOM 810 C C . HIS A 1 95 ? -10.919 -6.518 -7.205 1.00 85.25 95 HIS A C 1
ATOM 812 O O . HIS A 1 95 ? -11.226 -5.642 -6.390 1.00 85.25 95 HIS A O 1
ATOM 818 N N . PRO A 1 96 ? -11.835 -7.030 -8.047 1.00 86.19 96 PRO A N 1
ATOM 819 C CA . PRO A 1 96 ? -13.230 -6.584 -8.060 1.00 86.19 96 PRO A CA 1
ATOM 820 C C . PRO A 1 96 ? -13.958 -6.889 -6.750 1.00 86.19 96 PRO A C 1
ATOM 822 O O . PRO A 1 96 ? -14.935 -6.224 -6.407 1.00 86.19 96 PRO A O 1
ATOM 825 N N . ASP A 1 97 ? -13.465 -7.867 -5.995 1.00 88.56 97 ASP A N 1
ATOM 826 C CA . ASP A 1 97 ? -14.031 -8.310 -4.736 1.00 88.56 97 ASP A CA 1
ATOM 827 C C . ASP A 1 97 ? -13.553 -7.512 -3.507 1.00 88.56 97 ASP A C 1
ATOM 829 O O . ASP A 1 97 ? -14.129 -7.657 -2.424 1.00 88.56 97 ASP A O 1
ATOM 833 N N . ILE A 1 98 ? -12.564 -6.623 -3.681 1.00 89.12 98 ILE A N 1
ATOM 834 C CA . ILE A 1 98 ? -11.835 -5.932 -2.603 1.00 89.12 98 ILE A CA 1
ATOM 835 C C . ILE A 1 98 ? -12.735 -5.172 -1.627 1.00 89.12 98 ILE A C 1
ATOM 837 O O . ILE A 1 98 ? -12.388 -5.034 -0.464 1.00 89.12 98 ILE A O 1
ATOM 841 N N . ALA A 1 99 ? -13.893 -4.686 -2.073 1.00 88.88 99 ALA A N 1
ATOM 842 C CA . ALA A 1 99 ? -14.822 -3.905 -1.258 1.00 88.88 99 ALA A CA 1
ATOM 843 C C . ALA A 1 99 ? -16.242 -4.498 -1.253 1.00 88.88 99 ALA A C 1
ATOM 845 O O . ALA A 1 99 ? -17.208 -3.774 -1.029 1.00 88.88 99 ALA A O 1
ATOM 846 N N . LEU A 1 100 ? -16.407 -5.803 -1.512 1.00 88.06 100 LEU A N 1
ATOM 847 C CA . LEU A 1 100 ? -17.743 -6.425 -1.555 1.00 88.06 100 LEU A CA 1
ATOM 848 C C . LEU A 1 100 ? -18.491 -6.360 -0.217 1.00 88.06 100 LEU A C 1
ATOM 850 O O . LEU A 1 100 ? -19.716 -6.239 -0.206 1.00 88.06 100 LEU A O 1
ATOM 854 N N . GLY A 1 101 ? -17.775 -6.458 0.906 1.00 88.31 101 GLY A N 1
ATOM 855 C CA . GLY A 1 101 ? -18.357 -6.330 2.245 1.00 88.31 101 GLY A CA 1
ATOM 856 C C . GLY A 1 101 ? -18.555 -4.878 2.686 1.00 88.31 101 GLY A C 1
ATOM 857 O O . GLY A 1 101 ? -19.287 -4.627 3.642 1.00 88.31 101 GLY A O 1
ATOM 858 N N . PHE A 1 102 ? -17.964 -3.920 1.969 1.00 92.00 102 PHE A N 1
ATOM 859 C CA . PHE A 1 102 ? -17.946 -2.509 2.329 1.00 92.00 102 PHE A CA 1
ATOM 860 C C . PHE A 1 102 ? -19.275 -1.828 1.978 1.00 92.00 102 PHE A C 1
ATOM 862 O O . PHE A 1 102 ? -19.551 -1.479 0.827 1.00 92.00 102 PHE A O 1
ATOM 869 N N . LYS A 1 103 ? -20.124 -1.623 2.990 1.00 87.44 103 LYS A N 1
ATOM 870 C CA . LYS A 1 103 ? -21.503 -1.123 2.823 1.00 87.44 103 LYS A CA 1
ATOM 871 C C . LYS A 1 103 ? -21.823 0.291 3.352 1.00 87.44 103 LYS A C 1
ATOM 873 O O . LYS A 1 103 ? -23.016 0.607 3.433 1.00 87.44 103 LYS A O 1
ATOM 878 N N . PRO A 1 104 ? -20.879 1.189 3.707 1.00 86.31 104 PRO A N 1
ATOM 879 C CA . PRO A 1 104 ? -21.277 2.507 4.191 1.00 86.31 104 PRO A CA 1
ATOM 880 C C . PRO A 1 104 ? -21.992 3.295 3.090 1.00 86.31 104 PRO A C 1
ATOM 882 O O . PRO A 1 104 ? -21.604 3.270 1.925 1.00 86.31 104 PRO A O 1
ATOM 885 N N . LYS A 1 105 ? -23.059 4.012 3.453 1.00 88.94 105 LYS A N 1
ATOM 886 C CA . LYS A 1 105 ? -23.863 4.815 2.511 1.00 88.94 105 LYS A CA 1
ATOM 887 C C . LYS A 1 105 ? -23.321 6.236 2.337 1.00 88.94 105 LYS A C 1
ATOM 889 O O . LYS A 1 105 ? -23.486 6.834 1.276 1.00 88.94 105 LYS A O 1
ATOM 894 N N . ASN A 1 106 ? -22.654 6.759 3.363 1.00 93.88 106 ASN A N 1
ATOM 895 C CA . ASN A 1 106 ? -22.137 8.122 3.401 1.00 93.88 106 ASN A CA 1
ATOM 896 C C . ASN A 1 106 ? -20.931 8.297 2.453 1.00 93.88 106 ASN A C 1
ATOM 898 O O . ASN A 1 106 ? -19.950 7.562 2.535 1.00 93.88 106 ASN A O 1
ATOM 902 N N . GLN A 1 107 ? -20.996 9.293 1.563 1.00 92.88 107 GLN A N 1
ATOM 903 C CA . GLN A 1 107 ? -19.965 9.551 0.547 1.00 92.88 107 GLN A CA 1
ATOM 904 C C . GLN A 1 107 ? -18.636 10.049 1.125 1.00 92.88 107 GLN A C 1
ATOM 906 O O . GLN A 1 107 ? -17.574 9.695 0.613 1.00 92.88 107 GLN A O 1
ATOM 911 N N . VAL A 1 108 ? -18.680 10.850 2.190 1.00 93.94 108 VAL A N 1
ATOM 912 C CA . VAL A 1 108 ? -17.480 11.334 2.887 1.00 93.94 108 VAL A CA 1
ATOM 913 C C . VAL A 1 108 ? -16.746 10.152 3.513 1.00 93.94 108 VAL A C 1
ATOM 915 O O . VAL A 1 108 ? -15.546 9.997 3.305 1.00 93.94 108 VAL A O 1
ATOM 918 N N . VAL A 1 109 ? -17.489 9.257 4.172 1.00 91.38 109 VAL A N 1
ATOM 919 C CA . VAL A 1 109 ? -16.953 8.023 4.765 1.00 91.38 109 VAL A CA 1
ATOM 920 C C . VAL A 1 109 ? -16.346 7.119 3.693 1.00 91.38 109 VAL A C 1
ATOM 922 O O . VAL A 1 109 ? -15.204 6.690 3.830 1.00 91.38 109 VAL A O 1
ATOM 925 N N . LYS A 1 110 ? -17.055 6.887 2.577 1.00 90.69 110 LYS A N 1
ATOM 926 C CA . LYS A 1 110 ? -16.506 6.126 1.442 1.00 90.69 110 LYS A CA 1
ATOM 927 C C . LYS A 1 110 ? -15.172 6.703 0.981 1.00 90.69 110 LYS A C 1
ATOM 929 O O . LYS A 1 110 ? -14.210 5.961 0.833 1.00 90.69 110 LYS A O 1
ATOM 934 N N . ARG A 1 111 ? -15.103 8.019 0.770 1.00 92.12 111 ARG A N 1
ATOM 935 C CA . ARG A 1 111 ? -13.876 8.688 0.324 1.00 92.12 111 ARG A CA 1
ATOM 936 C C . ARG A 1 111 ? -12.735 8.516 1.327 1.00 92.12 111 ARG A C 1
ATOM 938 O O . ARG A 1 111 ? -11.621 8.242 0.897 1.00 92.12 111 ARG A O 1
ATOM 945 N N . ALA A 1 112 ? -13.008 8.654 2.624 1.00 92.25 112 ALA A N 1
ATOM 946 C CA . ALA A 1 112 ? -12.002 8.478 3.668 1.00 92.25 112 ALA A CA 1
ATOM 947 C C . ALA A 1 112 ? -11.375 7.076 3.607 1.00 92.25 112 ALA A C 1
ATOM 949 O O . ALA A 1 112 ? -10.162 6.967 3.453 1.00 92.25 112 ALA A O 1
ATOM 950 N N . TYR A 1 113 ? -12.190 6.018 3.580 1.00 92.06 113 TYR A N 1
ATOM 951 C CA . TYR A 1 113 ? -11.683 4.645 3.463 1.00 92.06 113 TYR A CA 1
ATOM 952 C C . TYR A 1 113 ? -10.941 4.383 2.150 1.00 92.06 113 TYR A C 1
ATOM 954 O O . TYR A 1 113 ? -9.905 3.725 2.156 1.00 92.06 113 TYR A O 1
ATOM 962 N N . MET A 1 114 ? -11.413 4.927 1.022 1.00 90.69 114 MET A N 1
ATOM 963 C CA . MET A 1 114 ? -10.685 4.797 -0.248 1.00 90.69 114 MET A CA 1
ATOM 964 C C . MET A 1 114 ? -9.314 5.480 -0.197 1.00 90.69 114 MET A C 1
ATOM 966 O O . MET A 1 114 ? -8.365 4.971 -0.787 1.00 90.69 114 MET A O 1
ATOM 970 N N . ASN A 1 115 ? -9.196 6.608 0.508 1.00 90.19 115 ASN A N 1
ATOM 971 C CA . ASN A 1 115 ? -7.917 7.288 0.700 1.00 90.19 115 ASN A CA 1
ATOM 972 C C . ASN A 1 115 ? -6.976 6.479 1.597 1.00 90.19 115 ASN A C 1
ATOM 974 O O . ASN A 1 115 ? -5.800 6.376 1.259 1.00 90.19 115 ASN A O 1
ATOM 978 N N . VAL A 1 116 ? -7.485 5.878 2.679 1.00 91.50 116 VAL A N 1
ATOM 979 C CA . VAL A 1 116 ? -6.708 4.971 3.544 1.00 91.50 116 VAL A CA 1
ATOM 980 C C . VAL A 1 116 ? -6.216 3.772 2.734 1.00 91.50 116 VAL A C 1
ATOM 982 O O . VAL A 1 116 ? -5.017 3.527 2.675 1.00 91.50 116 VAL A O 1
ATOM 985 N N . LEU A 1 117 ? -7.104 3.097 1.994 1.00 90.38 117 LEU A N 1
ATOM 986 C CA . LEU A 1 117 ? -6.738 1.971 1.130 1.00 90.38 117 LEU A CA 1
ATOM 987 C C . LEU A 1 117 ? -5.676 2.362 0.090 1.00 90.38 117 LEU A C 1
ATOM 989 O O . LEU A 1 117 ? -4.700 1.641 -0.113 1.00 90.38 117 LEU A O 1
ATOM 993 N N . LEU A 1 118 ? -5.845 3.508 -0.577 1.00 87.56 118 LEU A N 1
ATOM 994 C CA . LEU A 1 118 ? -4.880 3.997 -1.560 1.00 87.56 118 LEU A CA 1
ATOM 995 C C . LEU A 1 118 ? -3.533 4.345 -0.912 1.00 87.56 118 LEU A C 1
ATOM 997 O O . LEU A 1 118 ? -2.485 4.030 -1.479 1.00 87.56 118 LEU A O 1
ATOM 1001 N N . GLY A 1 119 ? -3.559 4.989 0.257 1.00 86.88 119 GLY A N 1
ATOM 1002 C CA . 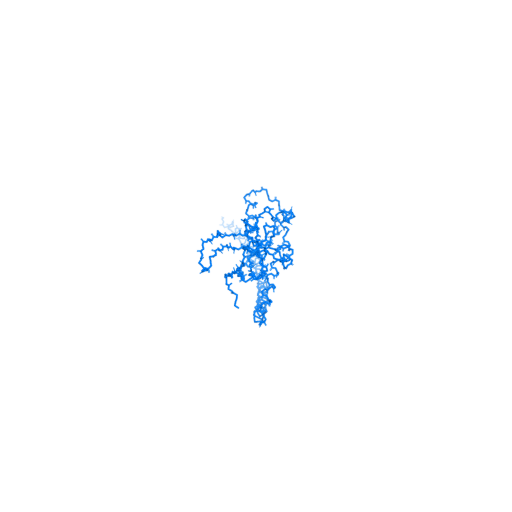GLY A 1 119 ? -2.383 5.328 1.055 1.00 86.88 119 GLY A CA 1
ATOM 1003 C C . GLY A 1 119 ? -1.600 4.081 1.442 1.00 86.88 119 GLY A C 1
ATOM 1004 O O . GLY A 1 119 ? -0.424 3.972 1.105 1.00 86.88 119 GLY A O 1
ATOM 1005 N N . LEU A 1 120 ? -2.287 3.097 2.013 1.00 87.88 120 LEU A N 1
ATOM 1006 C CA . LEU A 1 120 ? -1.737 1.803 2.387 1.00 87.88 120 LEU A CA 1
ATOM 1007 C C . LEU A 1 120 ? -1.112 1.075 1.191 1.00 87.88 120 LEU A C 1
ATOM 1009 O O . LEU A 1 120 ? 0.038 0.644 1.250 1.00 87.88 120 LEU A O 1
ATOM 1013 N N . ILE A 1 121 ? -1.827 0.978 0.065 1.00 85.06 121 ILE A N 1
ATOM 1014 C CA . ILE A 1 121 ? -1.298 0.360 -1.160 1.00 85.06 121 ILE A CA 1
ATOM 1015 C C . ILE A 1 121 ? -0.034 1.091 -1.625 1.00 85.06 121 ILE A C 1
ATOM 1017 O O . ILE A 1 121 ? 0.947 0.452 -2.011 1.00 85.06 121 ILE A O 1
ATOM 1021 N N . ASN A 1 122 ? -0.035 2.424 -1.598 1.00 81.25 122 ASN A N 1
ATOM 1022 C CA . ASN A 1 122 ? 1.124 3.222 -1.982 1.00 81.25 122 ASN A CA 1
ATOM 1023 C C . ASN A 1 122 ? 2.314 3.001 -1.051 1.00 81.25 122 ASN A C 1
ATOM 1025 O O . ASN A 1 122 ? 3.433 2.880 -1.553 1.00 81.25 122 ASN A O 1
ATOM 1029 N N . THR A 1 123 ? 2.073 2.913 0.257 1.00 81.69 123 THR A N 1
ATOM 1030 C CA . THR A 1 123 ? 3.078 2.554 1.257 1.00 81.69 123 THR A CA 1
ATOM 1031 C C . THR A 1 123 ? 3.622 1.168 0.938 1.00 81.69 123 THR A C 1
ATOM 1033 O O . THR A 1 123 ? 4.775 1.049 0.549 1.00 81.69 123 THR A O 1
ATOM 1036 N N . LEU A 1 124 ? 2.800 0.124 0.901 1.00 79.31 124 LEU A N 1
ATOM 1037 C CA . LEU A 1 124 ? 3.265 -1.247 0.648 1.00 79.31 124 LEU A CA 1
ATOM 1038 C C . LEU A 1 124 ? 3.945 -1.447 -0.723 1.00 79.31 124 LEU A C 1
ATOM 1040 O O . LEU A 1 124 ? 4.668 -2.424 -0.918 1.00 79.31 124 LEU A O 1
ATOM 1044 N N . ASN A 1 125 ? 3.735 -0.550 -1.690 1.00 76.94 125 ASN A N 1
ATOM 1045 C CA . ASN A 1 125 ? 4.420 -0.563 -2.987 1.00 76.94 125 ASN A CA 1
ATOM 1046 C C . ASN A 1 125 ? 5.807 0.106 -2.987 1.00 76.94 125 ASN A C 1
ATOM 1048 O O . ASN A 1 125 ? 6.516 -0.022 -3.993 1.00 76.94 125 ASN A O 1
ATOM 1052 N N . LYS A 1 126 ? 6.206 0.829 -1.929 1.00 72.69 126 LYS A N 1
ATOM 1053 C CA . LYS A 1 126 ? 7.589 1.320 -1.808 1.00 72.69 126 LYS A CA 1
ATOM 1054 C C . LYS A 1 126 ? 8.542 0.139 -1.520 1.00 72.69 126 LYS A C 1
ATOM 1056 O O . LYS A 1 126 ? 8.095 -0.868 -0.967 1.00 72.69 126 LYS A O 1
ATOM 1061 N N . PRO A 1 127 ? 9.834 0.229 -1.889 1.00 63.06 127 PRO A N 1
ATOM 1062 C CA . PRO A 1 127 ? 10.826 -0.800 -1.568 1.00 63.06 127 PRO A CA 1
ATOM 1063 C C . PRO A 1 127 ? 10.905 -1.104 -0.063 1.00 63.06 127 PRO A C 1
ATOM 1065 O O . PRO A 1 127 ? 10.797 -0.186 0.748 1.00 63.06 127 PRO A O 1
ATOM 1068 N N . SER A 1 128 ? 11.142 -2.368 0.300 1.00 60.66 128 SER A N 1
ATOM 1069 C CA . SER A 1 128 ? 11.250 -2.855 1.690 1.00 60.66 128 SER A CA 1
ATOM 1070 C C . SER A 1 128 ? 12.249 -2.058 2.541 1.00 60.66 128 SER A C 1
ATOM 1072 O O . SER A 1 128 ? 11.992 -1.800 3.713 1.00 60.66 128 SER A O 1
ATOM 1074 N N . GLU A 1 129 ? 13.345 -1.604 1.932 1.00 54.78 129 GLU A N 1
ATOM 1075 C CA . GLU A 1 129 ? 14.405 -0.794 2.555 1.00 54.78 129 GLU A CA 1
ATOM 1076 C C . GLU A 1 129 ? 13.985 0.648 2.880 1.00 54.78 129 GLU A C 1
ATOM 1078 O O . GLU A 1 129 ? 14.637 1.321 3.671 1.00 54.78 129 GLU A O 1
ATOM 1083 N N . SER A 1 130 ? 12.906 1.140 2.263 1.00 57.56 130 SER A N 1
ATOM 1084 C CA . SER A 1 130 ? 12.406 2.508 2.462 1.00 57.56 130 SER A CA 1
ATOM 1085 C C . SER A 1 130 ? 11.340 2.622 3.553 1.00 57.56 130 SER A C 1
ATOM 1087 O O . SER A 1 130 ? 10.870 3.727 3.814 1.00 57.56 130 SER A O 1
ATOM 1089 N N . HIS A 1 131 ? 10.958 1.498 4.171 1.00 60.31 131 HIS A N 1
ATOM 1090 C CA . HIS A 1 131 ? 9.951 1.446 5.228 1.00 60.31 131 HIS A CA 1
ATOM 1091 C C . HIS A 1 131 ? 10.586 1.497 6.606 1.00 60.31 131 HIS A C 1
ATOM 1093 O O . HIS A 1 131 ? 11.321 0.585 7.001 1.00 60.31 131 HIS A O 1
ATOM 1099 N N . SER A 1 132 ? 10.224 2.518 7.376 1.00 65.69 132 SER A N 1
ATOM 1100 C CA . SER A 1 132 ? 10.460 2.510 8.815 1.00 65.69 132 SER A CA 1
ATOM 1101 C C . SER A 1 132 ? 9.629 1.413 9.493 1.00 65.69 132 SER A C 1
ATOM 1103 O O . SER A 1 132 ? 8.583 0.978 9.009 1.00 65.69 132 SER A O 1
ATOM 1105 N N . GLU A 1 133 ? 10.098 0.933 10.642 1.00 66.81 133 GLU A N 1
ATOM 1106 C CA . GLU A 1 133 ? 9.358 -0.049 11.444 1.00 66.81 133 GLU A CA 1
ATOM 1107 C C . GLU A 1 133 ? 8.000 0.505 11.915 1.00 66.81 133 GLU A C 1
ATOM 1109 O O . GLU A 1 133 ? 7.002 -0.213 11.902 1.00 66.81 133 GLU A O 1
ATOM 1114 N N . ALA A 1 134 ? 7.939 1.810 12.204 1.00 71.94 134 ALA A N 1
ATOM 1115 C CA . ALA A 1 134 ? 6.712 2.518 12.558 1.00 71.94 134 ALA A CA 1
ATOM 1116 C C . ALA A 1 134 ? 5.689 2.566 11.407 1.00 71.94 134 ALA A C 1
ATOM 1118 O O . ALA A 1 134 ? 4.515 2.284 11.633 1.00 71.94 134 ALA A O 1
ATOM 1119 N N . GLU A 1 135 ? 6.111 2.858 10.168 1.00 77.12 135 GLU A N 1
ATOM 1120 C CA . GLU A 1 135 ? 5.210 2.868 9.000 1.00 77.12 135 GLU A CA 1
ATOM 1121 C C . GLU A 1 135 ? 4.541 1.508 8.772 1.00 77.12 135 GLU A C 1
ATOM 1123 O O . GLU A 1 135 ? 3.384 1.450 8.353 1.00 77.12 135 GLU A O 1
ATOM 1128 N N . LEU A 1 136 ? 5.237 0.409 9.069 1.00 78.19 136 LEU A N 1
ATOM 1129 C CA . LEU A 1 136 ? 4.685 -0.934 8.893 1.00 78.19 136 LEU A CA 1
ATOM 1130 C C . LEU A 1 136 ? 3.715 -1.325 10.005 1.00 78.19 136 LEU A C 1
ATOM 1132 O O . LEU A 1 136 ? 2.742 -2.017 9.719 1.00 78.19 136 LEU A O 1
ATOM 1136 N N . LEU A 1 137 ? 3.934 -0.858 11.237 1.00 77.69 137 LEU A N 1
ATOM 1137 C CA . LEU A 1 137 ? 2.968 -1.020 12.327 1.00 77.69 137 LEU A CA 1
ATOM 1138 C C . LEU A 1 137 ? 1.691 -0.214 12.064 1.00 77.69 137 LEU A C 1
ATOM 1140 O O . LEU A 1 137 ? 0.596 -0.747 12.222 1.00 77.69 137 LEU A O 1
ATOM 1144 N N . ILE A 1 138 ? 1.825 1.030 11.590 1.00 82.88 138 ILE A N 1
ATOM 1145 C CA . ILE A 1 138 ? 0.682 1.858 11.173 1.00 82.88 138 ILE A CA 1
ATOM 1146 C C . ILE A 1 138 ? -0.081 1.157 10.043 1.00 82.88 138 ILE A C 1
ATOM 1148 O O . ILE A 1 138 ? -1.289 0.964 10.143 1.00 82.88 138 ILE A O 1
ATOM 1152 N N . SER A 1 139 ? 0.636 0.674 9.022 1.00 84.62 139 SER A N 1
ATOM 1153 C CA . SER A 1 139 ? 0.044 -0.077 7.905 1.00 84.62 139 SER A CA 1
ATOM 1154 C C . SER A 1 139 ? -0.677 -1.352 8.367 1.00 84.62 139 SER A C 1
ATOM 1156 O O . SER A 1 139 ? -1.690 -1.739 7.789 1.00 84.62 139 SER A O 1
ATOM 1158 N N . HIS A 1 140 ? -0.166 -2.023 9.405 1.00 83.44 140 HIS A N 1
ATOM 1159 C CA . HIS A 1 140 ? -0.810 -3.198 9.994 1.00 83.44 140 HIS A CA 1
ATOM 1160 C C . HIS A 1 140 ? -2.125 -2.841 10.706 1.00 83.44 140 HIS A C 1
ATOM 1162 O O . HIS A 1 140 ? -3.113 -3.570 10.584 1.00 83.44 140 HIS A O 1
ATOM 1168 N N . GLY A 1 141 ? -2.154 -1.716 11.430 1.00 84.25 141 GLY A N 1
ATOM 1169 C CA . GLY A 1 141 ? -3.374 -1.183 12.044 1.00 84.25 141 GLY A CA 1
ATOM 1170 C C . GLY A 1 141 ? -4.435 -0.844 10.996 1.00 84.25 141 GLY A C 1
ATOM 1171 O O . GLY A 1 141 ? -5.543 -1.370 11.053 1.00 84.25 141 GLY A O 1
ATOM 1172 N N . GLU A 1 142 ? -4.058 -0.078 9.967 1.00 89.75 142 GLU A N 1
ATOM 1173 C CA . GLU A 1 142 ? -4.947 0.302 8.857 1.00 89.75 142 GLU A CA 1
ATOM 1174 C C . GLU A 1 142 ? -5.523 -0.916 8.111 1.00 89.75 142 GLU A C 1
ATOM 1176 O O . GLU A 1 142 ? -6.688 -0.909 7.711 1.00 89.75 142 GLU A O 1
ATOM 1181 N N . LEU A 1 143 ? -4.733 -1.985 7.930 1.00 88.31 143 LEU A N 1
ATOM 1182 C CA . LEU A 1 143 ? -5.217 -3.246 7.350 1.00 88.31 143 LEU A CA 1
ATOM 1183 C C . LEU A 1 143 ? -6.310 -3.895 8.199 1.00 88.31 143 LEU A C 1
ATOM 1185 O O . LEU A 1 143 ? -7.276 -4.415 7.644 1.00 88.31 143 LEU A O 1
ATOM 1189 N N . SER A 1 144 ? -6.144 -3.882 9.520 1.00 86.44 144 SER A N 1
ATOM 1190 C CA . SER A 1 144 ? -7.103 -4.490 10.446 1.00 86.44 144 SER A CA 1
ATOM 1191 C C . SER A 1 144 ? -8.425 -3.716 10.419 1.00 86.44 144 SER A C 1
ATOM 1193 O O . SER A 1 144 ? -9.482 -4.307 10.220 1.00 86.44 144 SER A O 1
ATOM 1195 N N . GLU A 1 145 ? -8.362 -2.382 10.470 1.00 89.12 145 GLU A N 1
ATOM 1196 C CA . GLU A 1 145 ? -9.546 -1.516 10.373 1.00 89.12 145 GLU A CA 1
ATOM 1197 C C . GLU A 1 145 ? -10.297 -1.684 9.043 1.00 89.12 145 GLU A C 1
ATOM 1199 O O . GLU A 1 145 ? -11.528 -1.733 9.010 1.00 89.12 145 GLU A O 1
ATOM 1204 N N . LEU A 1 146 ? -9.572 -1.777 7.921 1.00 91.31 146 LEU A N 1
ATOM 1205 C CA . LEU A 1 146 ? -10.182 -1.976 6.604 1.00 91.31 146 LEU A CA 1
ATOM 1206 C C . LEU A 1 146 ? -10.894 -3.334 6.503 1.00 91.31 146 LEU A C 1
ATOM 1208 O O . LEU A 1 146 ? -11.962 -3.430 5.895 1.00 91.31 146 LEU A O 1
ATOM 1212 N N . GLU A 1 147 ? -10.335 -4.381 7.097 1.00 91.31 147 GLU A N 1
ATOM 1213 C CA . GLU A 1 147 ? -10.972 -5.695 7.121 1.00 91.31 147 GLU A CA 1
ATOM 1214 C C . GLU A 1 147 ? -12.253 -5.696 7.961 1.00 91.31 147 GLU A C 1
ATOM 1216 O O . GLU A 1 147 ? -13.278 -6.201 7.498 1.00 91.31 147 GLU A O 1
ATOM 1221 N N . GLU A 1 148 ? -12.232 -5.077 9.146 1.00 89.38 148 GLU A N 1
ATOM 1222 C CA . GLU A 1 148 ? -13.401 -4.974 10.031 1.00 89.38 148 GLU A CA 1
ATOM 1223 C C . GLU A 1 148 ? -14.599 -4.314 9.339 1.00 89.38 148 GLU A C 1
ATOM 1225 O O . GLU A 1 148 ? -15.748 -4.718 9.529 1.00 89.38 148 GLU A O 1
ATOM 1230 N N . VAL A 1 149 ? -14.343 -3.332 8.469 1.00 91.25 149 VAL A N 1
ATOM 1231 C CA . VAL A 1 149 ? -15.397 -2.655 7.696 1.00 91.25 149 VAL A CA 1
ATOM 1232 C C . VAL A 1 149 ? -15.776 -3.376 6.398 1.00 91.25 149 VAL A C 1
ATOM 1234 O O . VAL A 1 149 ? -16.606 -2.880 5.627 1.00 91.25 149 VAL A O 1
ATOM 1237 N N . GLY A 1 150 ? -15.206 -4.557 6.153 1.00 89.81 150 GLY A N 1
ATOM 1238 C CA . GLY A 1 150 ? -15.606 -5.470 5.088 1.00 89.81 150 GLY A CA 1
ATOM 1239 C C . GLY A 1 150 ? -14.792 -5.374 3.797 1.00 89.81 150 GLY A C 1
ATOM 1240 O O . GLY A 1 150 ? -15.285 -5.815 2.750 1.00 89.81 150 GLY A O 1
ATOM 1241 N N . PHE A 1 151 ? -13.577 -4.812 3.825 1.00 92.81 151 PHE A N 1
ATOM 1242 C CA . PHE A 1 151 ? -12.650 -4.964 2.702 1.00 92.81 151 PHE A CA 1
ATOM 1243 C C . PHE A 1 151 ? -12.029 -6.368 2.687 1.00 92.81 151 PHE A C 1
ATOM 1245 O O . PHE A 1 151 ? -11.572 -6.881 3.703 1.00 92.81 151 PHE A O 1
ATOM 1252 N N . LYS A 1 152 ? -11.961 -6.975 1.501 1.00 91.12 152 LYS A N 1
ATOM 1253 C CA . LYS A 1 152 ? -11.262 -8.240 1.243 1.00 91.12 152 LYS A CA 1
ATOM 1254 C C . LYS A 1 152 ? -9.840 -7.953 0.774 1.00 91.12 152 LYS A C 1
ATOM 1256 O O . LYS A 1 152 ? -9.591 -7.727 -0.409 1.00 91.12 152 LYS A O 1
ATOM 1261 N N . ILE A 1 153 ? -8.913 -7.897 1.722 1.00 89.00 153 ILE A N 1
ATOM 1262 C CA . ILE A 1 153 ? -7.543 -7.390 1.525 1.00 89.00 153 ILE A CA 1
ATOM 1263 C C . ILE A 1 153 ? -6.466 -8.418 1.898 1.00 89.00 153 ILE A C 1
ATOM 1265 O O . ILE A 1 153 ? -5.333 -8.054 2.210 1.00 89.00 153 ILE A O 1
ATOM 1269 N N . ASP A 1 154 ? -6.780 -9.712 1.792 1.00 85.00 154 ASP A N 1
ATOM 1270 C CA . ASP A 1 154 ? -5.859 -10.821 2.098 1.00 85.00 154 ASP A CA 1
ATOM 1271 C C . ASP A 1 154 ? -4.531 -10.715 1.336 1.00 85.00 154 ASP A C 1
ATOM 1273 O O . ASP A 1 154 ? -3.450 -10.921 1.890 1.00 85.00 154 ASP A O 1
ATOM 1277 N N . TRP A 1 155 ? -4.590 -10.292 0.071 1.00 84.69 155 TRP A N 1
ATOM 1278 C CA . TRP A 1 155 ? -3.398 -10.093 -0.753 1.00 84.69 155 TRP A CA 1
ATOM 1279 C C . TRP A 1 155 ? -2.484 -8.972 -0.225 1.00 84.69 155 TRP A C 1
ATOM 1281 O O . TRP A 1 155 ? -1.264 -9.055 -0.388 1.00 84.69 155 TRP A O 1
ATOM 1291 N N . LEU A 1 156 ? -3.040 -7.943 0.431 1.00 85.38 156 LEU A N 1
ATOM 1292 C CA . LEU A 1 156 ? -2.257 -6.885 1.077 1.00 85.38 156 LEU A CA 1
ATOM 1293 C C . LEU A 1 156 ? -1.647 -7.357 2.395 1.00 85.38 156 LEU A C 1
ATOM 1295 O O . LEU A 1 156 ? -0.497 -7.018 2.671 1.00 85.38 156 LEU A O 1
ATOM 1299 N N . LYS A 1 157 ? -2.361 -8.185 3.165 1.00 83.38 157 LYS A N 1
ATOM 1300 C CA . LYS A 1 157 ? -1.821 -8.813 4.380 1.00 83.38 157 LYS A CA 1
ATOM 1301 C C . LYS A 1 157 ? -0.611 -9.679 4.062 1.00 83.38 157 LYS A C 1
ATOM 1303 O O . LYS A 1 157 ? 0.472 -9.451 4.598 1.00 83.38 157 LYS A O 1
ATOM 1308 N N . SER A 1 158 ? -0.754 -10.590 3.096 1.00 81.12 158 SER A N 1
ATOM 1309 C CA . SER A 1 158 ? 0.366 -11.410 2.631 1.00 81.12 158 SER A CA 1
ATOM 1310 C C . SER A 1 158 ? 1.514 -10.547 2.102 1.00 81.12 158 SER A C 1
ATOM 1312 O O . SER A 1 158 ? 2.685 -10.899 2.241 1.00 81.12 158 SER A O 1
ATOM 1314 N N . LYS A 1 159 ? 1.215 -9.401 1.482 1.00 79.75 159 LYS A N 1
ATOM 1315 C CA . LYS A 1 159 ? 2.239 -8.466 1.013 1.00 79.75 159 LYS A CA 1
ATOM 1316 C C . LYS A 1 159 ? 3.000 -7.796 2.159 1.00 79.75 159 LYS A C 1
ATOM 1318 O O . LYS A 1 159 ? 4.225 -7.690 2.084 1.00 79.75 159 LYS A O 1
ATOM 1323 N N . LEU A 1 160 ? 2.307 -7.364 3.207 1.00 81.00 160 LEU A N 1
ATOM 1324 C CA . LEU A 1 160 ? 2.925 -6.783 4.395 1.00 81.00 160 LEU A CA 1
ATOM 1325 C C . LEU A 1 160 ? 3.823 -7.808 5.107 1.00 81.00 160 LEU A C 1
ATOM 1327 O O . LEU A 1 160 ? 4.987 -7.517 5.373 1.00 81.00 160 LEU A O 1
ATOM 1331 N N . GLU A 1 161 ? 3.334 -9.027 5.324 1.00 79.25 161 GLU A N 1
ATOM 1332 C CA . GLU A 1 161 ? 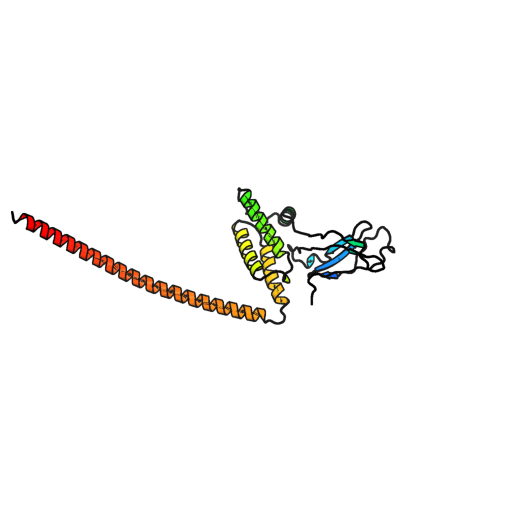4.084 -10.106 5.982 1.00 79.25 161 GLU A CA 1
ATOM 1333 C C . GLU A 1 161 ? 5.375 -10.473 5.229 1.00 79.25 161 GLU A C 1
ATOM 1335 O O . GLU A 1 161 ? 6.448 -10.613 5.816 1.00 79.25 161 GLU A O 1
ATOM 1340 N N . ASN A 1 162 ? 5.317 -10.524 3.898 1.00 72.25 162 ASN A N 1
ATOM 1341 C CA . ASN A 1 162 ? 6.507 -10.727 3.073 1.00 72.25 162 ASN A CA 1
ATOM 1342 C C . ASN A 1 162 ? 7.506 -9.562 3.165 1.00 72.25 162 ASN A C 1
ATOM 1344 O O . ASN A 1 162 ? 8.701 -9.821 3.123 1.00 72.25 162 ASN A O 1
ATOM 1348 N N . ASN A 1 163 ? 7.070 -8.303 3.316 1.00 68.00 163 ASN A N 1
ATOM 1349 C CA . ASN A 1 163 ? 7.999 -7.184 3.550 1.00 68.00 163 ASN A CA 1
ATOM 1350 C C . ASN A 1 163 ? 8.721 -7.322 4.902 1.00 68.00 163 ASN A C 1
ATOM 1352 O O . ASN A 1 163 ? 9.897 -6.970 5.012 1.00 68.00 163 ASN A O 1
ATOM 1356 N N . PHE A 1 164 ? 8.053 -7.865 5.926 1.00 67.75 164 PHE A N 1
ATOM 1357 C CA . PHE A 1 164 ? 8.715 -8.237 7.179 1.00 67.75 164 PHE A CA 1
ATOM 1358 C C . PHE A 1 164 ? 9.736 -9.364 6.971 1.00 67.75 164 PHE A C 1
ATOM 1360 O O . PHE A 1 164 ? 10.838 -9.279 7.509 1.00 67.75 164 PHE A O 1
ATOM 1367 N N . LEU A 1 165 ? 9.409 -10.381 6.166 1.00 66.12 165 LEU A N 1
ATOM 1368 C CA . LEU A 1 165 ? 10.308 -11.502 5.869 1.00 66.12 165 LEU A CA 1
ATOM 1369 C C . LEU A 1 165 ? 11.493 -11.138 4.960 1.00 66.12 165 LEU A C 1
ATOM 1371 O O . LEU A 1 165 ? 12.589 -11.640 5.183 1.00 66.12 165 LEU A O 1
ATOM 1375 N N . GLU A 1 166 ? 11.302 -10.308 3.931 1.00 59.53 166 GLU A N 1
ATOM 1376 C CA . GLU A 1 166 ? 12.378 -9.871 3.026 1.00 59.53 166 GLU A CA 1
ATOM 1377 C C . GLU A 1 166 ? 13.452 -9.103 3.802 1.00 59.53 166 GLU A C 1
ATOM 1379 O O . GLU A 1 166 ? 14.631 -9.402 3.646 1.00 59.53 166 GLU A O 1
ATOM 1384 N N . ARG A 1 167 ? 13.058 -8.240 4.750 1.00 59.66 167 ARG A N 1
ATOM 1385 C CA . ARG A 1 167 ? 14.013 -7.583 5.660 1.00 59.66 167 ARG A CA 1
ATOM 1386 C C . ARG A 1 167 ? 14.784 -8.560 6.552 1.00 59.66 167 ARG A C 1
ATOM 1388 O O . ARG A 1 167 ? 15.876 -8.222 6.976 1.00 59.66 167 ARG A O 1
ATOM 1395 N N . LYS A 1 168 ? 14.268 -9.770 6.810 1.00 54.56 168 LYS A N 1
ATOM 1396 C CA . LYS A 1 168 ? 15.013 -10.818 7.534 1.00 54.56 168 LYS A CA 1
ATOM 1397 C C . LYS A 1 168 ? 16.064 -11.530 6.669 1.00 54.56 168 LYS A C 1
ATOM 1399 O O . LYS A 1 168 ? 16.913 -12.210 7.229 1.00 54.56 168 LYS A O 1
ATOM 1404 N N . LYS A 1 169 ? 16.003 -11.436 5.332 1.00 52.25 169 LYS A N 1
ATOM 1405 C CA . LYS A 1 169 ? 16.911 -12.166 4.421 1.00 52.25 169 LYS A CA 1
ATOM 1406 C C . LYS A 1 169 ? 18.165 -11.384 4.032 1.00 52.25 169 LYS A C 1
ATOM 1408 O O . LYS A 1 169 ? 19.173 -12.018 3.736 1.00 52.25 169 LYS A O 1
ATOM 1413 N N . ASP A 1 170 ? 18.113 -10.055 4.057 1.00 49.56 170 ASP A N 1
ATOM 1414 C CA . ASP A 1 170 ? 19.278 -9.202 3.778 1.00 49.56 170 ASP A CA 1
ATOM 1415 C C . ASP A 1 170 ? 20.217 -9.064 5.001 1.00 49.56 170 ASP A C 1
ATOM 1417 O O . ASP A 1 170 ? 21.362 -8.636 4.865 1.00 49.56 170 ASP A O 1
ATOM 1421 N N . ASP A 1 171 ? 19.774 -9.520 6.180 1.00 48.66 171 ASP A N 1
ATOM 1422 C CA . ASP A 1 171 ? 20.517 -9.516 7.445 1.00 48.66 171 ASP A CA 1
ATOM 1423 C C . ASP A 1 171 ? 21.181 -10.885 7.712 1.00 48.66 171 ASP A C 1
ATOM 1425 O O . ASP A 1 171 ? 20.899 -11.552 8.711 1.00 48.66 171 ASP A O 1
ATOM 1429 N N . ALA A 1 172 ? 22.104 -11.313 6.843 1.00 50.97 172 ALA A N 1
ATOM 1430 C CA . ALA A 1 172 ? 22.919 -12.523 7.057 1.00 50.97 172 ALA A CA 1
ATOM 1431 C C . ALA A 1 172 ? 23.753 -12.510 8.367 1.00 50.97 172 ALA A C 1
ATOM 1433 O O . ALA A 1 172 ? 24.410 -13.497 8.679 1.00 50.97 172 ALA A O 1
ATOM 1434 N N . ASP A 1 173 ? 23.717 -11.419 9.137 1.00 55.34 173 ASP A N 1
ATOM 1435 C CA . ASP A 1 173 ? 24.412 -11.256 10.415 1.00 55.34 173 ASP A CA 1
ATOM 1436 C C . ASP A 1 173 ? 23.591 -11.722 11.637 1.00 55.34 173 ASP A C 1
ATOM 1438 O O . ASP A 1 173 ? 24.117 -11.791 12.740 1.00 55.34 173 ASP A O 1
ATOM 1442 N N . GLY A 1 174 ? 22.291 -12.035 11.504 1.00 56.41 174 GLY A N 1
ATOM 1443 C CA . GLY A 1 174 ? 21.466 -12.559 12.615 1.00 56.41 174 GLY A CA 1
ATOM 1444 C C . GLY A 1 174 ? 21.242 -11.603 13.807 1.00 56.41 174 GLY A C 1
ATOM 1445 O O . GLY A 1 174 ? 20.354 -11.837 14.625 1.00 56.41 174 GLY A O 1
ATOM 1446 N N . SER A 1 175 ? 21.969 -10.486 13.866 1.00 60.97 175 SER A N 1
ATOM 1447 C CA . SER A 1 175 ? 22.015 -9.519 14.967 1.00 60.97 175 SER A CA 1
ATOM 1448 C C . SER A 1 175 ? 20.654 -8.880 15.279 1.00 60.97 175 SER A C 1
ATOM 1450 O O . SER A 1 175 ? 20.233 -8.815 16.433 1.00 60.97 175 SER A O 1
ATOM 1452 N N . ARG A 1 176 ? 19.874 -8.503 14.255 1.00 58.25 176 ARG A N 1
ATOM 1453 C CA . ARG A 1 176 ? 18.521 -7.942 14.453 1.00 58.25 176 ARG A CA 1
ATOM 1454 C C . ARG A 1 176 ? 17.479 -8.982 14.848 1.00 58.25 176 ARG A C 1
ATOM 1456 O O . ARG A 1 176 ? 16.529 -8.639 15.546 1.00 58.25 176 ARG A O 1
ATOM 1463 N N . VAL A 1 177 ? 17.638 -10.235 14.414 1.00 61.44 177 VAL A N 1
ATOM 1464 C CA . VAL A 1 177 ? 16.748 -11.333 14.821 1.00 61.44 177 VAL A CA 1
ATOM 1465 C C . VAL A 1 177 ? 16.994 -11.674 16.283 1.00 61.44 177 VAL A C 1
ATOM 1467 O O . VAL A 1 177 ? 16.028 -11.727 17.030 1.00 61.44 177 VAL A O 1
ATOM 1470 N N . GLN A 1 178 ? 18.255 -11.764 16.712 1.00 59.84 178 GLN A N 1
ATOM 1471 C CA . GLN A 1 178 ? 18.608 -11.939 18.124 1.00 59.84 178 GLN A CA 1
ATOM 1472 C C . GLN A 1 178 ? 18.089 -10.785 18.987 1.00 59.84 178 GLN A C 1
ATOM 1474 O O . GLN A 1 178 ? 17.485 -11.022 20.028 1.00 59.84 178 GLN A O 1
ATOM 1479 N N . GLN A 1 179 ? 18.224 -9.539 18.525 1.00 61.78 179 GLN A N 1
ATOM 1480 C CA . GLN A 1 179 ? 17.700 -8.381 19.252 1.00 61.78 179 GLN A CA 1
ATOM 1481 C C . GLN A 1 179 ? 16.161 -8.373 19.325 1.00 61.78 179 GLN A C 1
ATOM 1483 O O . GLN A 1 179 ? 15.589 -7.950 20.329 1.00 61.78 179 GLN A O 1
ATOM 1488 N N . LEU A 1 180 ? 15.466 -8.828 18.276 1.00 66.50 180 LEU A N 1
ATOM 1489 C CA . LEU A 1 180 ? 14.007 -8.970 18.284 1.00 66.50 180 LEU A CA 1
ATOM 1490 C C . LEU A 1 180 ? 13.547 -10.147 19.149 1.00 66.50 180 LEU A C 1
ATOM 1492 O O . LEU A 1 180 ? 12.566 -9.996 19.866 1.00 66.50 180 LEU A O 1
ATOM 1496 N N . GLU A 1 181 ? 14.248 -11.279 19.129 1.00 67.50 181 GLU A N 1
ATOM 1497 C CA . GLU A 1 181 ? 13.987 -12.430 20.003 1.00 67.50 181 GLU A CA 1
ATOM 1498 C C . GLU A 1 181 ? 14.183 -12.059 21.477 1.00 67.50 181 GLU A C 1
ATOM 1500 O O . GLU A 1 181 ? 13.329 -12.357 22.310 1.00 67.50 181 GLU A O 1
ATOM 1505 N N . GLU A 1 182 ? 15.246 -11.320 21.793 1.00 69.25 182 GLU A N 1
ATOM 1506 C CA . GLU A 1 182 ? 15.504 -10.808 23.138 1.00 69.25 182 GLU A CA 1
ATOM 1507 C C . GLU A 1 182 ? 14.432 -9.796 23.575 1.00 69.25 182 GLU A C 1
ATOM 1509 O O . GLU A 1 182 ? 13.929 -9.860 24.697 1.00 69.25 182 GLU A O 1
ATOM 1514 N N . ARG A 1 183 ? 13.991 -8.901 22.678 1.00 69.56 183 ARG A N 1
ATOM 1515 C CA . ARG A 1 183 ? 12.893 -7.959 22.966 1.00 69.56 183 ARG A CA 1
ATOM 1516 C C . ARG A 1 183 ? 11.536 -8.648 23.116 1.00 69.56 183 ARG A C 1
ATOM 1518 O O . ARG A 1 183 ? 10.756 -8.210 23.956 1.00 69.56 183 ARG A O 1
ATOM 1525 N N . VAL A 1 184 ? 11.247 -9.699 22.347 1.00 74.81 184 VAL A N 1
ATOM 1526 C CA . VAL A 1 184 ? 10.021 -10.506 22.498 1.00 74.81 184 VAL A CA 1
ATOM 1527 C C . VAL A 1 184 ? 10.025 -11.223 23.845 1.00 74.81 184 VAL A C 1
ATOM 1529 O O . VAL A 1 184 ? 9.038 -11.122 24.569 1.00 74.81 184 VAL A O 1
ATOM 1532 N N . LYS A 1 185 ? 11.149 -11.833 24.236 1.00 74.94 185 LYS A N 1
ATOM 1533 C CA . LYS A 1 185 ? 11.307 -12.473 25.548 1.00 74.94 185 LYS A CA 1
ATOM 1534 C C . LYS A 1 185 ? 11.089 -11.485 26.701 1.00 74.94 185 LYS A C 1
ATOM 1536 O O . LYS A 1 185 ? 10.308 -11.753 27.607 1.00 74.94 185 LYS A O 1
ATOM 1541 N N . ASN A 1 186 ? 11.682 -10.294 26.609 1.00 67.12 186 ASN A N 1
ATOM 1542 C CA . ASN A 1 186 ? 11.484 -9.236 27.604 1.00 67.12 186 ASN A CA 1
ATOM 1543 C C . ASN A 1 186 ? 10.019 -8.758 27.679 1.00 67.12 186 ASN A C 1
ATOM 1545 O O . ASN A 1 186 ? 9.530 -8.419 28.754 1.00 67.12 186 ASN A O 1
ATOM 1549 N N . LEU A 1 187 ? 9.297 -8.721 26.553 1.00 70.25 187 LEU A N 1
ATOM 1550 C CA . LEU A 1 187 ? 7.877 -8.348 26.527 1.00 70.25 187 LEU A CA 1
ATOM 1551 C C . LEU A 1 187 ? 6.965 -9.444 27.099 1.00 70.25 187 LEU A C 1
ATOM 1553 O O . LEU A 1 187 ? 5.965 -9.116 27.741 1.00 70.25 187 LEU A O 1
ATOM 1557 N N . GLU A 1 188 ? 7.297 -10.719 26.895 1.00 71.12 188 GLU A N 1
ATOM 1558 C CA . GLU A 1 188 ? 6.599 -11.849 27.521 1.00 71.12 188 GLU A CA 1
ATOM 1559 C C . GLU A 1 188 ? 6.746 -11.809 29.046 1.00 71.12 188 GLU A C 1
ATOM 1561 O O . GLU A 1 188 ? 5.742 -11.914 29.754 1.00 71.12 188 GLU A O 1
ATOM 1566 N N . ASP A 1 189 ? 7.955 -11.544 29.548 1.00 67.44 189 ASP A N 1
ATOM 1567 C CA . ASP A 1 189 ? 8.222 -11.410 30.984 1.00 67.44 189 ASP A CA 1
ATOM 1568 C C . ASP A 1 189 ? 7.439 -10.237 31.602 1.00 67.44 189 ASP A C 1
ATOM 1570 O O . ASP A 1 189 ? 6.753 -10.406 32.614 1.00 67.44 189 ASP A O 1
ATOM 1574 N N . VAL A 1 190 ? 7.419 -9.070 30.945 1.00 66.62 190 VAL A N 1
ATOM 1575 C CA . VAL A 1 190 ? 6.620 -7.908 31.385 1.00 66.62 190 VAL A CA 1
ATOM 1576 C C . VAL A 1 190 ? 5.113 -8.204 31.354 1.00 66.62 190 VAL A C 1
ATOM 1578 O O . VAL A 1 190 ? 4.368 -7.754 32.228 1.00 66.62 190 VAL A O 1
ATOM 1581 N N . SER A 1 191 ? 4.634 -8.976 30.374 1.00 63.84 191 SER A N 1
ATOM 1582 C CA . SER A 1 191 ? 3.227 -9.391 30.302 1.00 63.84 191 SER A CA 1
ATOM 1583 C C . SER A 1 191 ? 2.848 -10.333 31.450 1.00 63.84 191 SER A C 1
ATOM 1585 O O . SER A 1 191 ? 1.762 -10.207 32.024 1.00 63.84 191 SER A O 1
ATOM 1587 N N . LEU A 1 192 ? 3.748 -11.247 31.820 1.00 68.00 192 LEU A N 1
ATOM 1588 C CA . LEU A 1 192 ? 3.566 -12.160 32.947 1.00 68.00 192 LEU A CA 1
ATOM 1589 C C . LEU A 1 192 ? 3.599 -11.425 34.293 1.00 68.00 192 LEU A C 1
ATOM 1591 O O . LEU A 1 192 ? 2.775 -11.721 35.160 1.00 68.00 192 LEU A O 1
ATOM 1595 N N . GLU A 1 193 ? 4.490 -10.448 34.474 1.00 65.25 193 GLU A N 1
ATOM 1596 C CA . GLU A 1 193 ? 4.515 -9.619 35.686 1.00 65.25 193 GLU A CA 1
ATOM 1597 C C . GLU A 1 193 ? 3.257 -8.762 35.829 1.00 65.25 193 GLU A C 1
ATOM 1599 O O . GLU A 1 193 ? 2.677 -8.691 36.915 1.00 65.25 193 GLU A O 1
ATOM 1604 N N . LYS A 1 194 ? 2.776 -8.170 34.730 1.00 66.31 194 LYS A N 1
ATOM 1605 C CA . LYS A 1 194 ? 1.546 -7.374 34.743 1.00 66.31 194 LYS A CA 1
ATOM 1606 C C . LYS A 1 194 ? 0.320 -8.219 35.102 1.00 66.31 194 LYS A C 1
ATOM 1608 O O . LYS A 1 194 ? -0.477 -7.795 35.930 1.00 66.31 194 LYS A O 1
ATOM 1613 N N . LYS A 1 195 ? 0.213 -9.445 34.571 1.00 70.94 195 LYS A N 1
ATOM 1614 C CA . LYS A 1 195 ?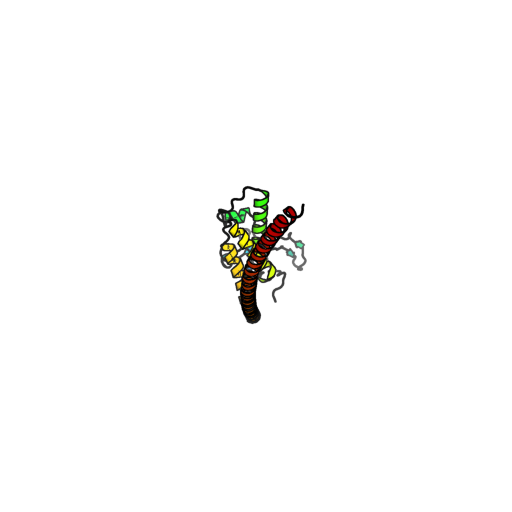 -0.856 -10.391 34.946 1.00 70.94 195 LYS A CA 1
ATOM 1615 C C . LYS A 1 195 ? -0.823 -10.757 36.433 1.00 70.94 195 LYS A C 1
ATOM 1617 O O . LYS A 1 195 ? -1.865 -10.749 37.077 1.00 70.94 195 LYS A O 1
ATOM 1622 N N . LYS A 1 196 ? 0.365 -11.011 36.996 1.00 72.56 196 LYS A N 1
ATOM 1623 C CA . LYS A 1 196 ? 0.522 -11.290 38.437 1.00 72.56 196 LYS A CA 1
ATOM 1624 C C . LYS A 1 196 ? 0.139 -10.090 39.305 1.00 72.56 196 LYS A C 1
ATOM 1626 O O . LYS A 1 196 ? -0.448 -10.268 40.370 1.00 72.56 196 LYS A O 1
ATOM 1631 N N . ALA A 1 197 ? 0.464 -8.874 38.862 1.00 65.69 197 ALA A N 1
ATOM 1632 C CA . ALA A 1 197 ? 0.056 -7.656 39.551 1.00 65.69 197 ALA A CA 1
ATOM 1633 C C . ALA A 1 197 ? -1.472 -7.493 39.531 1.00 65.69 197 ALA A C 1
ATOM 1635 O O . ALA A 1 197 ? -2.063 -7.266 40.585 1.00 65.69 197 ALA A O 1
ATOM 1636 N N . ASP A 1 198 ? -2.111 -7.675 38.373 1.00 73.62 198 ASP A N 1
ATOM 1637 C CA . ASP A 1 198 ? -3.567 -7.566 38.221 1.00 73.62 198 ASP A CA 1
ATOM 1638 C C . ASP A 1 198 ? -4.314 -8.609 39.080 1.00 73.62 198 ASP A C 1
ATOM 1640 O O . ASP A 1 198 ? -5.287 -8.270 39.757 1.00 73.62 198 ASP A O 1
ATOM 1644 N N . GLU A 1 199 ? -3.816 -9.849 39.153 1.00 77.88 199 GLU A N 1
ATOM 1645 C CA . GLU A 1 199 ? -4.348 -10.889 40.049 1.00 77.88 199 GLU A CA 1
ATOM 1646 C C . GLU A 1 199 ? -4.209 -10.505 41.533 1.00 77.88 199 GLU A C 1
ATOM 1648 O O . GLU A 1 199 ? -5.171 -10.610 42.300 1.00 77.88 199 GLU A O 1
ATOM 1653 N N . ALA A 1 200 ? -3.044 -9.995 41.951 1.00 78.62 200 ALA A N 1
ATOM 1654 C CA . ALA A 1 200 ? -2.814 -9.550 43.327 1.00 78.62 200 ALA A CA 1
ATOM 1655 C C . ALA A 1 200 ? -3.692 -8.345 43.720 1.00 78.62 200 ALA A C 1
ATOM 1657 O O . ALA A 1 200 ? -4.165 -8.258 44.859 1.00 78.62 200 ALA A O 1
ATOM 1658 N N . TYR A 1 201 ? -3.942 -7.421 42.785 1.00 69.94 201 TYR A N 1
ATOM 1659 C CA . TYR A 1 201 ? -4.900 -6.331 42.975 1.00 69.94 201 TYR A CA 1
ATOM 1660 C C . TYR A 1 201 ? -6.335 -6.857 43.099 1.00 69.94 201 TYR A C 1
ATOM 1662 O O . TYR A 1 201 ? -7.056 -6.401 43.987 1.00 69.94 201 TYR A O 1
ATOM 1670 N N . GLY A 1 202 ? -6.723 -7.853 42.295 1.00 78.69 202 GLY A N 1
ATOM 1671 C CA . GLY A 1 202 ? -8.025 -8.520 42.389 1.00 78.69 202 GLY A CA 1
ATOM 1672 C C . GLY A 1 202 ? -8.295 -9.112 43.777 1.00 78.69 202 GLY A C 1
ATOM 1673 O O . GLY A 1 202 ? -9.323 -8.809 44.384 1.00 78.69 202 GLY A O 1
ATOM 1674 N N . PHE A 1 203 ? -7.336 -9.860 44.337 1.00 79.75 203 PHE A N 1
ATOM 1675 C CA . PHE A 1 203 ? -7.454 -10.424 45.692 1.00 79.75 203 PHE A CA 1
ATOM 1676 C C . PHE A 1 203 ? -7.626 -9.350 46.778 1.00 79.75 203 PHE A C 1
ATOM 1678 O O . PHE A 1 203 ? -8.456 -9.495 47.678 1.00 79.75 203 PHE A O 1
ATOM 1685 N N . ARG A 1 204 ? -6.877 -8.241 46.695 1.00 81.81 204 ARG A N 1
ATOM 1686 C CA . ARG A 1 204 ? -6.992 -7.126 47.655 1.00 81.81 204 ARG A CA 1
ATOM 1687 C C . ARG A 1 204 ? -8.339 -6.412 47.577 1.00 81.81 204 ARG A C 1
ATOM 1689 O O . ARG A 1 204 ? -8.872 -6.014 48.611 1.00 81.81 204 ARG A O 1
ATOM 1696 N N . VAL A 1 205 ? -8.872 -6.226 46.369 1.00 78.69 205 VAL A N 1
ATOM 1697 C CA . VAL A 1 205 ? -10.188 -5.605 46.159 1.00 78.69 205 VAL A CA 1
ATOM 1698 C C . VAL A 1 205 ? -11.284 -6.472 46.771 1.00 78.69 205 VAL A C 1
ATOM 1700 O O . VAL A 1 205 ? -12.122 -5.950 47.503 1.00 78.69 205 VAL A O 1
ATOM 1703 N N . GLN A 1 206 ? -11.220 -7.788 46.568 1.00 82.19 206 GLN A N 1
ATOM 1704 C CA . GLN A 1 206 ? -12.198 -8.727 47.118 1.00 82.19 206 GLN A CA 1
ATOM 1705 C C . GLN A 1 206 ? -12.214 -8.717 48.657 1.00 82.19 206 GLN A C 1
ATOM 1707 O O . GLN A 1 206 ? -13.279 -8.663 49.272 1.00 82.19 206 GLN A O 1
ATOM 1712 N N . GLN A 1 207 ? -11.037 -8.663 49.291 1.00 86.56 207 GLN A N 1
ATOM 1713 C CA . GLN A 1 207 ? -10.924 -8.537 50.748 1.00 86.56 207 GLN A CA 1
ATOM 1714 C C . GLN A 1 207 ? -11.523 -7.218 51.270 1.00 86.56 207 GLN A C 1
ATOM 1716 O O . GLN A 1 207 ? -12.187 -7.196 52.312 1.00 86.56 207 GLN A O 1
ATOM 1721 N N . PHE A 1 208 ? -11.310 -6.108 50.554 1.00 80.75 208 PHE A N 1
ATOM 1722 C CA . PHE A 1 208 ? -11.934 -4.831 50.901 1.00 80.75 208 PHE A CA 1
ATOM 1723 C C . PHE A 1 208 ? -13.458 -4.890 50.760 1.00 80.75 208 PHE A C 1
ATOM 1725 O O . PHE A 1 208 ? -14.153 -4.448 51.673 1.00 80.75 208 PHE A O 1
ATOM 1732 N N . GLU A 1 209 ? -13.984 -5.486 49.692 1.00 82.06 209 GLU A N 1
ATOM 1733 C CA . GLU A 1 209 ? -15.426 -5.662 49.476 1.00 82.06 209 GLU A CA 1
ATOM 1734 C C . GLU A 1 209 ? -16.105 -6.443 50.611 1.00 82.06 209 GLU A C 1
ATOM 1736 O O . GLU A 1 209 ? -17.162 -6.041 51.102 1.00 82.06 209 GLU A O 1
ATOM 1741 N N . GLU A 1 210 ? -15.489 -7.527 51.085 1.00 88.62 210 GLU A N 1
ATOM 1742 C CA . GLU A 1 210 ? -15.992 -8.295 52.230 1.00 88.62 210 GLU A CA 1
ATOM 1743 C C . GLU A 1 210 ? -16.002 -7.465 53.522 1.00 88.62 210 GLU A C 1
ATOM 1745 O O . GLU A 1 210 ? -16.968 -7.499 54.292 1.00 88.62 210 GLU A O 1
ATOM 1750 N N . SER A 1 211 ? -14.948 -6.675 53.748 1.00 84.38 211 SER A N 1
ATOM 1751 C CA . SER A 1 211 ? -14.859 -5.789 54.911 1.00 84.38 211 SER A CA 1
ATOM 1752 C C . SER A 1 211 ? -15.905 -4.667 54.876 1.00 84.38 211 SER A C 1
ATOM 1754 O O . SER A 1 211 ? -16.509 -4.366 55.908 1.00 84.38 211 SER A O 1
ATOM 1756 N N . VAL A 1 212 ? -16.190 -4.111 53.693 1.00 90.75 212 VAL A N 1
ATOM 1757 C CA . VAL A 1 212 ? -17.225 -3.089 53.488 1.00 90.75 212 VAL A CA 1
ATOM 1758 C C . VAL A 1 212 ? -18.606 -3.675 53.763 1.00 90.75 212 VAL A C 1
ATOM 1760 O O . VAL A 1 212 ? -19.341 -3.101 54.563 1.00 90.75 212 VAL A O 1
ATOM 1763 N N . LYS A 1 213 ? -18.926 -4.865 53.233 1.00 90.12 213 LYS A N 1
ATOM 1764 C CA . LYS A 1 213 ? -20.193 -5.563 53.535 1.00 90.12 213 LYS A CA 1
ATOM 1765 C C . LYS A 1 213 ? -20.385 -5.785 55.038 1.00 90.12 213 LYS A C 1
ATOM 1767 O O . LYS A 1 213 ? -21.484 -5.622 55.571 1.00 90.12 213 LYS A O 1
ATOM 1772 N N . LYS A 1 214 ? -19.311 -6.136 55.755 1.00 89.81 214 LYS A N 1
ATOM 1773 C CA . LYS A 1 214 ? -19.351 -6.310 57.215 1.00 89.81 214 LYS A CA 1
ATOM 1774 C C . LYS A 1 214 ? -19.618 -4.990 57.949 1.00 89.81 214 LYS A C 1
ATOM 1776 O O . LYS A 1 214 ? -20.370 -4.980 58.926 1.00 89.81 214 LYS A O 1
ATOM 1781 N N . LEU A 1 215 ? -19.022 -3.887 57.495 1.00 90.06 215 LEU A N 1
ATOM 1782 C CA . LEU A 1 215 ? -19.266 -2.552 58.047 1.00 90.06 215 LEU A CA 1
ATOM 1783 C C . LEU A 1 215 ? -20.692 -2.070 57.763 1.00 90.06 215 LEU A C 1
ATOM 1785 O O . LEU A 1 215 ? -21.343 -1.573 58.678 1.00 90.06 215 LEU A O 1
ATOM 1789 N N . GLU A 1 216 ? -21.212 -2.281 56.554 1.00 89.38 216 GLU A N 1
ATOM 1790 C CA . GLU A 1 216 ? -22.597 -1.951 56.189 1.00 89.38 216 GLU A CA 1
ATOM 1791 C C . GLU A 1 216 ? -23.615 -2.662 57.090 1.00 89.38 216 GLU A C 1
ATOM 1793 O O . GLU A 1 216 ? -24.567 -2.037 57.574 1.00 89.38 216 GLU A O 1
ATOM 1798 N N . MET A 1 217 ? -23.384 -3.945 57.395 1.00 87.75 217 MET A N 1
ATOM 1799 C CA . MET A 1 217 ? -24.205 -4.670 58.368 1.00 87.75 217 MET A CA 1
ATOM 1800 C C . MET A 1 217 ? -24.140 -4.037 59.764 1.00 87.75 217 MET A C 1
ATOM 1802 O O . MET A 1 217 ? -25.179 -3.837 60.391 1.00 87.75 217 MET A O 1
ATOM 1806 N N . MET A 1 218 ? -22.949 -3.679 60.259 1.00 87.94 218 MET A N 1
ATOM 1807 C CA . MET A 1 218 ? -22.812 -3.031 61.572 1.00 87.94 218 MET A CA 1
ATOM 1808 C C . MET A 1 218 ? -23.491 -1.660 61.629 1.00 87.94 218 MET A C 1
ATOM 1810 O O . MET A 1 218 ? -24.175 -1.365 62.608 1.00 87.94 218 MET A O 1
ATOM 1814 N N . VAL A 1 219 ? -23.348 -0.838 60.587 1.00 89.12 219 VAL A N 1
ATOM 1815 C CA . VAL A 1 219 ? -24.011 0.471 60.496 1.00 89.12 219 VAL A CA 1
ATOM 1816 C C . VAL A 1 219 ? -25.530 0.305 60.511 1.00 89.12 219 VAL A C 1
ATOM 1818 O O . VAL A 1 219 ? -26.215 1.040 61.219 1.00 89.12 219 VAL A O 1
ATOM 1821 N N . SER A 1 220 ? -26.059 -0.701 59.809 1.00 89.38 220 SER A N 1
ATOM 1822 C CA . SER A 1 220 ? -27.496 -1.009 59.810 1.00 89.38 220 SER A CA 1
ATOM 1823 C C . SER A 1 220 ? -28.001 -1.403 61.204 1.00 89.38 220 SER A C 1
ATOM 1825 O O . SER A 1 220 ? -29.041 -0.917 61.646 1.00 89.38 220 SER A O 1
ATOM 1827 N N . VAL A 1 221 ? -27.235 -2.220 61.938 1.00 89.62 221 VAL A N 1
ATOM 1828 C CA . VAL A 1 221 ? -27.559 -2.615 63.322 1.00 89.62 221 VAL A CA 1
ATOM 1829 C C . VAL A 1 221 ? -27.518 -1.421 64.278 1.00 89.62 221 VAL A C 1
ATOM 1831 O O . VAL A 1 221 ? -28.408 -1.274 65.115 1.00 89.62 221 VAL A O 1
ATOM 1834 N N . LEU A 1 222 ? -26.501 -0.563 64.175 1.00 90.69 222 LEU A N 1
ATOM 1835 C CA . LEU A 1 222 ? -26.384 0.631 65.018 1.00 90.69 222 LEU A CA 1
ATOM 1836 C C . LEU A 1 222 ? -27.502 1.634 64.735 1.00 90.69 222 LEU A C 1
ATOM 1838 O O . LEU A 1 222 ? -28.053 2.201 65.674 1.00 90.69 222 LEU A O 1
ATOM 1842 N N . LYS A 1 223 ? -27.880 1.803 63.464 1.00 89.31 223 LYS A N 1
ATOM 1843 C CA . LYS A 1 223 ? -28.996 2.663 63.066 1.00 89.31 223 LYS A CA 1
ATOM 1844 C C . LYS A 1 223 ? -30.316 2.179 63.669 1.00 89.31 223 LYS A C 1
ATOM 1846 O O . LYS A 1 223 ? -31.000 2.963 64.311 1.00 89.31 223 LYS A O 1
ATOM 1851 N N . ALA A 1 224 ? -30.600 0.877 63.592 1.00 87.00 224 ALA A N 1
ATOM 1852 C CA . ALA A 1 224 ? -31.790 0.293 64.211 1.00 87.00 224 ALA A CA 1
ATOM 1853 C C . ALA A 1 224 ? -31.819 0.464 65.744 1.00 87.00 224 ALA A C 1
ATOM 1855 O O . ALA A 1 224 ? -32.871 0.747 66.314 1.00 87.00 224 ALA A O 1
ATOM 1856 N N . LYS A 1 225 ? -30.670 0.324 66.421 1.00 86.69 225 LYS A N 1
ATOM 1857 C CA . LYS A 1 225 ? -30.567 0.568 67.872 1.00 86.69 225 LYS A CA 1
ATOM 1858 C C . LYS A 1 225 ? -30.793 2.034 68.237 1.00 86.69 225 LYS A C 1
ATOM 1860 O O . LYS A 1 225 ? -31.458 2.308 69.229 1.00 86.69 225 LYS A O 1
ATOM 1865 N N . LEU A 1 226 ? -30.258 2.958 67.442 1.00 86.38 226 LEU A N 1
ATOM 1866 C CA . LEU A 1 226 ? -30.451 4.393 67.637 1.00 86.38 226 LEU A CA 1
ATOM 1867 C C . LEU A 1 226 ? -31.922 4.790 67.448 1.00 86.38 226 LEU A C 1
ATOM 1869 O O . LEU A 1 226 ? -32.462 5.544 68.254 1.00 86.38 226 LEU A O 1
ATOM 1873 N N . ASP A 1 227 ? -32.575 4.245 66.421 1.00 87.25 227 ASP A N 1
ATOM 1874 C CA . ASP A 1 227 ? -34.004 4.456 66.179 1.00 87.25 227 ASP A CA 1
ATOM 1875 C C . ASP A 1 227 ? -34.850 3.881 67.335 1.00 87.25 227 ASP A C 1
ATOM 1877 O O . ASP A 1 227 ? -35.823 4.499 67.766 1.00 87.25 227 ASP A O 1
ATOM 1881 N N . GLN A 1 228 ? -34.439 2.743 67.912 1.00 85.00 228 GLN A N 1
ATOM 1882 C CA . GLN A 1 228 ? -35.085 2.150 69.086 1.00 85.00 228 GLN A CA 1
ATOM 1883 C C . GLN A 1 228 ? -34.901 2.982 70.369 1.00 85.00 228 GLN A C 1
ATOM 1885 O O . GLN A 1 228 ? -35.821 3.032 71.183 1.00 85.00 228 GLN A O 1
ATOM 1890 N N . GLU A 1 229 ? -33.740 3.608 70.589 1.00 79.44 229 GLU A N 1
ATOM 1891 C CA . GLU A 1 229 ? -33.537 4.504 71.740 1.00 79.44 229 GLU A CA 1
ATOM 1892 C C . GLU A 1 229 ? -34.319 5.810 71.608 1.00 79.44 229 GLU A C 1
ATOM 1894 O O . GLU A 1 229 ? -34.947 6.226 72.578 1.00 79.44 229 GLU A O 1
ATOM 1899 N N . LYS A 1 230 ? -34.367 6.410 70.413 1.00 79.62 230 LYS A N 1
ATOM 1900 C CA . LYS A 1 230 ? -35.206 7.594 70.164 1.00 79.62 230 LYS A CA 1
ATOM 1901 C C . LYS A 1 230 ? -36.689 7.321 70.407 1.00 79.62 230 LYS A C 1
ATOM 1903 O O . LYS A 1 230 ? -37.366 8.132 71.025 1.00 79.62 230 LYS A O 1
ATOM 1908 N N . ALA A 1 231 ? -37.182 6.153 69.994 1.00 76.44 231 ALA A N 1
ATOM 1909 C CA . ALA A 1 231 ? -38.567 5.759 70.251 1.00 76.44 231 ALA A CA 1
ATOM 1910 C C . ALA A 1 231 ? -38.887 5.575 71.750 1.00 76.44 231 ALA A C 1
ATOM 1912 O O . ALA A 1 231 ? -40.049 5.673 72.132 1.00 76.44 231 ALA A O 1
ATOM 1913 N N . LYS A 1 232 ? -37.878 5.309 72.596 1.00 73.69 232 LYS A N 1
ATOM 1914 C CA . LYS A 1 232 ? -38.034 5.236 74.060 1.00 73.69 232 LYS A CA 1
ATOM 1915 C C . LYS A 1 232 ? -37.965 6.615 74.718 1.00 73.69 232 LYS A C 1
ATOM 1917 O O . LYS A 1 232 ? -38.739 6.875 75.628 1.00 73.69 232 LYS A O 1
ATOM 1922 N N . SER A 1 233 ? -37.085 7.509 74.254 1.00 67.88 233 SER A N 1
ATOM 1923 C CA . SER A 1 233 ? -37.016 8.873 74.800 1.00 67.88 233 SER A CA 1
ATOM 1924 C C . SER A 1 233 ? -38.261 9.700 74.473 1.00 67.88 233 SER A C 1
ATOM 1926 O O . SER A 1 233 ? -38.711 10.466 75.316 1.00 67.88 233 SER A O 1
ATOM 1928 N N . ASP A 1 234 ? -38.854 9.504 73.290 1.00 59.66 234 ASP A N 1
ATOM 1929 C CA . ASP A 1 234 ? -40.096 10.187 72.900 1.00 59.66 234 ASP A CA 1
ATOM 1930 C C . ASP A 1 234 ? -41.329 9.674 73.674 1.00 59.66 234 ASP A C 1
ATOM 1932 O O . ASP A 1 234 ? -42.314 10.400 73.774 1.00 59.66 234 ASP A O 1
ATOM 1936 N N . SER A 1 235 ? -41.314 8.456 74.243 1.00 57.91 235 SER A N 1
ATOM 1937 C CA . SER A 1 235 ? -42.424 7.984 75.094 1.00 57.91 235 SER A CA 1
ATOM 1938 C C . SER A 1 235 ? -42.353 8.516 76.524 1.00 57.91 235 SER A C 1
ATOM 1940 O O . SER A 1 235 ? -43.392 8.680 77.160 1.00 57.91 235 SER A O 1
ATOM 1942 N N . ASP A 1 236 ? -41.144 8.786 77.020 1.00 54.75 236 ASP A N 1
ATOM 1943 C CA . ASP A 1 236 ? -40.926 9.268 78.386 1.00 54.75 236 ASP A CA 1
ATOM 1944 C C . ASP A 1 236 ? -41.185 10.783 78.516 1.00 54.75 236 ASP A C 1
ATOM 1946 O O . ASP A 1 236 ? -41.640 11.232 79.568 1.00 54.75 236 ASP A O 1
ATOM 1950 N N . ASP A 1 237 ? -41.007 11.566 77.443 1.00 51.38 237 ASP A N 1
ATOM 1951 C CA . ASP A 1 237 ? -41.296 13.015 77.430 1.00 51.38 237 ASP A CA 1
ATOM 1952 C C . ASP A 1 237 ? -42.812 13.331 77.481 1.00 51.38 237 ASP A C 1
ATOM 1954 O O . ASP A 1 237 ? -43.224 14.393 77.941 1.00 51.38 237 ASP A O 1
ATOM 1958 N N . PHE A 1 238 ? -43.680 12.376 77.115 1.00 53.09 238 PHE A N 1
ATOM 1959 C CA . PHE A 1 238 ? -45.140 12.495 77.277 1.00 53.09 238 PHE A CA 1
ATOM 1960 C C . PHE A 1 238 ? -45.645 12.197 78.702 1.00 53.09 238 PHE A C 1
ATOM 1962 O O . PHE A 1 238 ? -46.831 12.395 78.970 1.00 53.09 238 PHE A O 1
ATOM 1969 N N . LEU A 1 239 ? -44.787 11.730 79.618 1.00 53.28 239 LEU A N 1
ATOM 1970 C CA . LEU A 1 239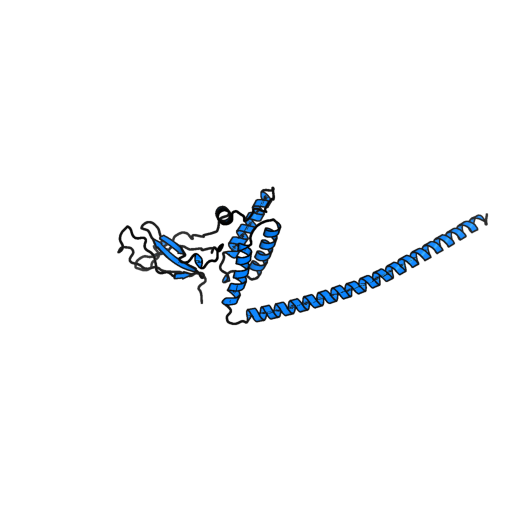 ? -45.161 11.404 81.004 1.00 53.28 239 LEU A CA 1
ATOM 1971 C C . LEU A 1 239 ? -44.758 12.483 82.029 1.00 53.28 239 LEU A C 1
ATOM 1973 O O . LEU A 1 239 ? -44.960 12.277 83.226 1.00 53.28 239 LEU A O 1
ATOM 1977 N N . LEU A 1 240 ? -44.210 13.622 81.586 1.00 51.84 240 LEU A N 1
ATOM 1978 C CA . LEU A 1 240 ? -43.737 14.712 82.458 1.00 51.84 240 LEU A CA 1
ATOM 1979 C C . LEU A 1 240 ? -44.539 16.033 82.369 1.00 51.84 240 LEU A C 1
ATOM 1981 O O . LEU A 1 240 ? -44.066 17.054 82.870 1.00 51.84 240 LEU A O 1
ATOM 1985 N N . LEU A 1 241 ? -45.756 16.026 81.810 1.00 42.88 241 LEU A N 1
ATOM 1986 C CA . LEU A 1 241 ? -46.719 17.147 81.865 1.00 42.88 241 LEU A CA 1
ATOM 1987 C C . LEU A 1 241 ? -47.945 16.785 82.709 1.00 42.88 241 LEU A C 1
ATOM 1989 O O . LEU A 1 241 ? -48.413 17.677 83.452 1.00 42.88 241 LEU A O 1
#

Secondary structure (DSSP, 8-state):
---SS--------GGGS-TT--EEPPPEEETTEEEEEEE-SS-EEEEES-GGGSPTT----EEE--EEE-TTS-EEEE---EEE---HHHHHHH-TTTTTT-----HHHHHHHHHHHHHHHHHHTS-GGG--HHHHHHHHHHHHHHHHTT---HHHHHHHHHHHHHHHHS-TT-HHHHHHHHHHHHHHHHHHHHHHHHHHHHHHHHHHHHHHHHHHHHHHHHHHHHHHHHHHHHHHGGG--

pLDDT: mean 75.14, std 13.42, range [28.39, 93.94]